Protein AF-A0A8D8F8S4-F1 (afdb_monomer)

Solvent-accessible surface area (backbone atoms only — not comparable to full-atom values): 9833 Å² total; per-residue (Å²): 134,88,76,85,80,52,79,25,35,71,54,27,46,64,52,60,65,88,78,53,67,61,76,70,55,37,39,37,77,40,80,44,77,44,38,37,40,37,8,18,83,87,61,45,71,36,77,48,45,91,72,57,67,50,58,52,29,25,37,73,93,40,75,92,52,71,48,79,52,48,72,45,74,71,48,47,18,38,32,44,39,34,39,62,43,86,56,58,47,50,32,39,36,38,47,28,42,73,90,34,68,25,66,74,53,65,43,77,42,57,32,33,70,61,45,75,69,87,45,53,82,37,72,32,32,30,73,77,50,77,62,39,54,76,36,64,36,50,47,62,29,58,43,82,90,81,35,53,17,24,47,82,96,32,61,50,42,85,87,50,49,22,26,31,60,52,32,45,62,55,89,94,50,60,49,112

Organism: Culex pipiens (NCBI:txid7175)

Secondary structure (DSSP, 8-state):
------B-TTT-EEETTTTTTTTT-EETTS-EEE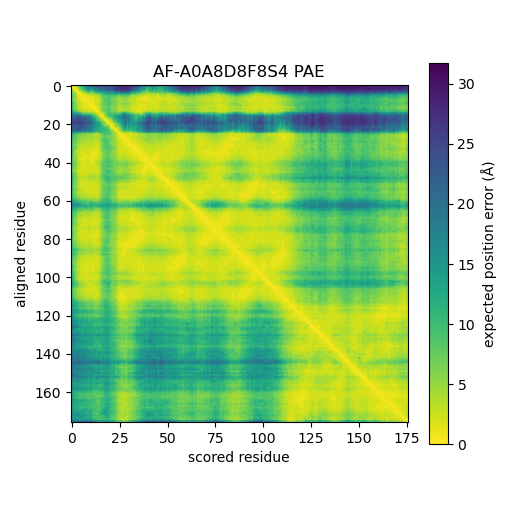EEEPBBTTSPBPS-----EEEEEEETTEEEEEEPPEEEE-SSSEEEEEE--SS-EEEEEEEEETTEE-TTPSEEEEEEPPPPP-S-EES-HHHHTTT-TT---TT----SSS--S--TTSTT--SS-EETTT--S-TTS---

Nearest PDB structures (foldseek):
  2ds4-assembly1_A  TM=8.872E-01  e=8.765E-10  Homo sapiens
  7o0b-assembly1_A  TM=8.947E-01  e=1.420E-08  Homo sapiens
  6fpt-assembly2_B  TM=8.5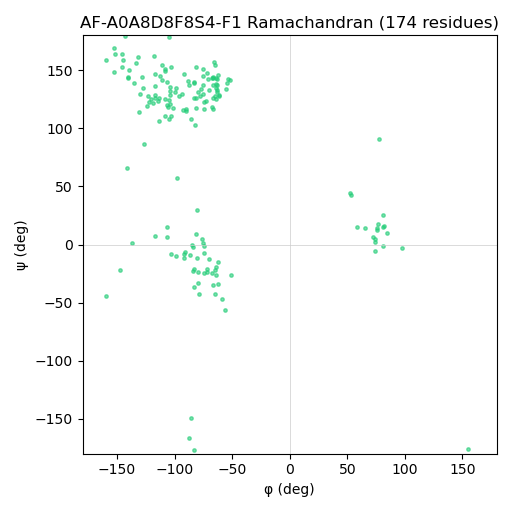17E-01  e=9.614E-09  Danio rerio
  1qfh-assembly1_B  TM=8.820E-01  e=1.318E-07  Dictyostelium discoideum
  4m9p-assembly1_A  TM=8.225E-01  e=1.910E-06  Homo sapiens

Foldseek 3Di:
DPDPFDWDLQLKDKPPPPDPQQVVAAEAQDKDKIKIFTAGPVSHTAQFDPWDKDKFKDFPVGNPDTFDWDWATPGGRMIMTIGGHNDFGKMWIWMDTNNHTYPPGGDIGGYDYFADAPFDFAQWQCVVVVRDQPRAAQLPFDDPDNRRIGDPPTPSRPNGTAGRRHRHRDPPHRRD

Structure (mmCIF, N/CA/C/O backbone):
data_AF-A0A8D8F8S4-F1
#
_entry.id   AF-A0A8D8F8S4-F1
#
loop_
_atom_site.group_PDB
_atom_site.id
_atom_site.type_symbol
_atom_site.label_atom_id
_atom_site.label_alt_id
_atom_site.label_comp_id
_atom_site.label_asym_id
_atom_site.label_entity_id
_atom_site.label_seq_id
_atom_site.pdbx_PDB_ins_code
_atom_site.Cartn_x
_atom_site.Cartn_y
_atom_site.Cartn_z
_atom_site.occupancy
_atom_site.B_iso_or_equiv
_atom_site.auth_seq_id
_atom_site.auth_comp_id
_atom_site.auth_asym_id
_atom_site.auth_atom_id
_atom_site.pdbx_PDB_model_num
ATOM 1 N N . VAL A 1 1 ? 0.582 10.388 37.585 1.00 47.72 1 VAL A N 1
ATOM 2 C CA . VAL A 1 1 ? -0.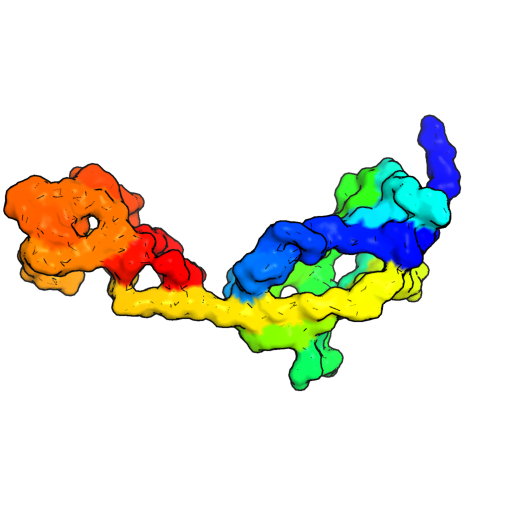884 10.543 37.449 1.00 47.72 1 VAL A CA 1
ATOM 3 C C . VAL A 1 1 ? -1.389 9.287 36.764 1.00 47.72 1 VAL A C 1
ATOM 5 O O . VAL A 1 1 ? -1.017 9.070 35.622 1.00 47.72 1 VAL A O 1
ATOM 8 N N . VAL A 1 2 ? -2.114 8.415 37.468 1.00 51.59 2 VAL A N 1
ATOM 9 C CA . VAL A 1 2 ? -2.809 7.290 36.825 1.00 51.59 2 VAL A CA 1
ATOM 10 C C . VAL A 1 2 ? -4.108 7.874 36.287 1.00 51.59 2 VAL A C 1
ATOM 12 O O . VAL A 1 2 ? -4.994 8.228 37.059 1.00 51.59 2 VAL A O 1
ATOM 15 N N . THR A 1 3 ? -4.166 8.115 34.983 1.00 58.25 3 THR A N 1
ATOM 16 C CA . THR A 1 3 ? -5.367 8.626 34.323 1.00 58.25 3 THR A CA 1
ATOM 17 C C . THR A 1 3 ? -6.398 7.503 34.265 1.00 58.25 3 THR A C 1
ATOM 19 O O . THR A 1 3 ? -6.114 6.441 33.724 1.00 58.25 3 THR A O 1
ATOM 22 N N . THR A 1 4 ? -7.598 7.715 34.801 1.00 75.25 4 THR A N 1
ATOM 23 C CA . THR A 1 4 ? -8.713 6.748 34.762 1.00 75.25 4 THR A CA 1
ATOM 24 C C . THR A 1 4 ? -9.459 6.781 33.425 1.00 75.25 4 THR A C 1
ATOM 26 O O . THR A 1 4 ? -10.673 6.579 33.389 1.00 75.25 4 THR A O 1
ATOM 29 N N . GLN A 1 5 ? -8.768 7.120 32.331 1.00 86.06 5 GLN A N 1
ATOM 30 C CA . GLN A 1 5 ? -9.403 7.218 31.024 1.00 86.06 5 GLN A CA 1
ATOM 31 C C . GLN A 1 5 ? -9.932 5.841 30.622 1.00 86.06 5 GLN A C 1
ATOM 33 O O . GLN A 1 5 ? -9.245 4.826 30.742 1.00 86.06 5 GLN A O 1
ATOM 38 N N . LYS A 1 6 ? -11.175 5.819 30.151 1.00 90.44 6 LYS A N 1
ATOM 39 C CA . LYS A 1 6 ? -11.814 4.633 29.596 1.00 90.44 6 LYS A CA 1
ATOM 40 C C . LYS A 1 6 ? -12.126 4.919 28.142 1.00 90.44 6 LYS A C 1
ATOM 42 O O . LYS A 1 6 ? -12.762 5.926 27.847 1.00 90.44 6 LYS A O 1
ATOM 47 N N . VAL A 1 7 ? -11.702 4.017 27.267 1.00 93.88 7 VAL A N 1
ATOM 48 C CA . VAL A 1 7 ? -11.966 4.132 25.836 1.00 93.88 7 VAL A CA 1
ATOM 49 C C . VAL A 1 7 ? -13.469 4.069 25.551 1.00 93.88 7 VAL A C 1
ATOM 51 O O . VAL A 1 7 ? -14.189 3.250 26.131 1.00 93.88 7 VAL A O 1
ATOM 54 N N . ASP A 1 8 ? -13.937 4.932 24.653 1.00 94.50 8 ASP A N 1
ATOM 55 C CA . ASP A 1 8 ? -15.255 4.841 24.035 1.00 94.50 8 ASP A CA 1
ATOM 56 C C . ASP A 1 8 ? -15.069 4.542 22.538 1.00 94.50 8 ASP A C 1
ATOM 58 O O . ASP A 1 8 ? -14.689 5.437 21.778 1.00 94.50 8 ASP A O 1
ATOM 62 N N . PRO A 1 9 ? -15.345 3.300 22.092 1.00 93.50 9 PRO A N 1
ATOM 63 C CA . PRO A 1 9 ? -15.239 2.897 20.689 1.00 93.50 9 PRO A CA 1
ATOM 64 C C . PRO A 1 9 ? -15.970 3.827 19.714 1.00 93.50 9 PRO A C 1
ATOM 66 O O . PRO A 1 9 ? -15.562 3.940 18.563 1.00 93.50 9 PRO A O 1
ATOM 69 N N . ARG A 1 10 ? -17.009 4.538 20.167 1.00 92.75 10 ARG A N 1
ATOM 70 C CA . ARG A 1 10 ? -17.794 5.450 19.323 1.00 92.75 10 ARG A CA 1
ATOM 71 C C . ARG A 1 10 ? -17.055 6.729 18.942 1.00 92.75 10 ARG A C 1
ATOM 73 O O . ARG A 1 10 ? -17.377 7.337 17.931 1.00 92.75 10 ARG A O 1
ATOM 80 N N . ASN A 1 11 ? -16.056 7.120 19.732 1.00 92.44 11 ASN A N 1
ATOM 81 C CA . ASN A 1 11 ? -15.231 8.302 19.476 1.00 92.44 11 ASN A CA 1
ATOM 82 C C . ASN A 1 11 ? -13.883 7.953 18.816 1.00 92.44 11 ASN A C 1
ATOM 84 O O . ASN A 1 11 ? -13.140 8.851 18.396 1.00 92.44 11 ASN A O 1
ATOM 88 N N . CYS A 1 12 ? -13.553 6.662 18.744 1.00 93.44 12 CYS A N 1
ATOM 89 C CA . CYS A 1 12 ? -12.362 6.154 18.076 1.00 93.44 12 CYS A CA 1
ATOM 90 C C . CYS A 1 12 ? -12.493 6.294 16.556 1.00 93.44 12 CYS A C 1
ATOM 92 O O . CYS A 1 12 ? -13.561 6.078 15.991 1.00 93.44 12 CYS A O 1
ATOM 94 N N . SER A 1 13 ? -11.391 6.623 15.888 1.00 91.19 13 SER A N 1
ATOM 95 C CA . SER A 1 13 ? -11.387 6.871 14.442 1.00 91.19 13 SER A CA 1
ATOM 96 C C . SER A 1 13 ? -10.020 6.565 13.840 1.00 91.19 13 SER A C 1
ATOM 98 O O . SER A 1 13 ? -8.995 6.784 14.494 1.00 91.19 13 SER A O 1
ATOM 100 N N . LEU A 1 14 ? -9.982 6.121 12.584 1.00 89.56 14 LEU A N 1
ATOM 101 C CA . LEU A 1 14 ? -8.736 6.047 11.821 1.00 89.56 14 LEU A CA 1
ATOM 102 C C . LEU A 1 14 ? -8.281 7.445 11.382 1.00 89.56 14 LEU A C 1
ATOM 104 O O . LEU A 1 14 ? -8.932 8.103 10.568 1.00 89.56 14 LEU A O 1
ATOM 108 N N . ASP A 1 15 ? -7.127 7.875 11.877 1.00 78.56 15 ASP A N 1
ATOM 109 C CA . ASP A 1 15 ? -6.429 9.051 11.374 1.00 78.56 15 ASP A CA 1
ATOM 110 C C . ASP A 1 15 ? -5.817 8.747 9.991 1.00 78.56 15 ASP A C 1
ATOM 112 O O . ASP A 1 15 ? -5.451 7.608 9.690 1.00 78.56 15 ASP A O 1
ATOM 116 N N . ASN A 1 16 ? -5.741 9.759 9.123 1.00 57.34 16 ASN A N 1
ATOM 117 C CA . ASN A 1 16 ? -5.377 9.674 7.692 1.00 57.34 16 ASN A CA 1
ATOM 118 C C . ASN A 1 16 ? -6.398 9.051 6.711 1.00 57.34 16 ASN A C 1
ATOM 120 O O . ASN A 1 16 ? -6.094 8.951 5.515 1.00 57.34 16 ASN A O 1
ATOM 124 N N . CYS A 1 17 ? -7.626 8.728 7.133 1.00 52.09 17 CYS A N 1
ATOM 125 C CA . CYS A 1 17 ? -8.692 8.350 6.186 1.00 52.09 17 CYS A CA 1
ATOM 126 C C . CYS A 1 17 ? -9.267 9.544 5.406 1.00 52.09 17 CYS A C 1
ATOM 128 O O . CYS A 1 17 ? -9.764 9.377 4.294 1.00 52.09 17 CYS A O 1
ATOM 130 N N . SER A 1 18 ? -9.164 10.753 5.959 1.00 44.44 18 SER A N 1
ATOM 131 C CA . SER A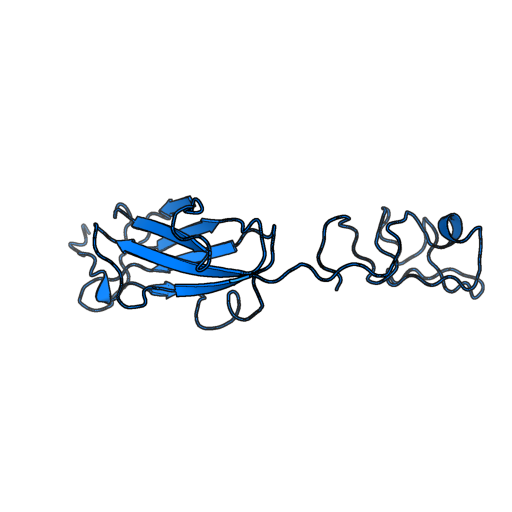 1 18 ? -9.904 11.923 5.472 1.00 44.44 18 SER A CA 1
ATOM 132 C C . SER A 1 18 ? -9.165 12.771 4.430 1.00 44.44 18 SER A C 1
ATOM 134 O O . SER A 1 18 ? -9.771 13.694 3.895 1.00 44.44 18 SER A O 1
ATOM 136 N N . GLY A 1 19 ? -7.876 12.520 4.140 1.00 40.66 19 GLY A N 1
ATOM 137 C CA . GLY A 1 19 ? -7.072 13.561 3.474 1.00 40.66 19 GLY A CA 1
ATOM 138 C C . GLY A 1 19 ? -5.956 13.192 2.497 1.00 40.66 19 GLY A C 1
ATOM 139 O O . GLY A 1 19 ? -5.621 14.054 1.692 1.00 40.66 19 GLY A O 1
ATOM 140 N N . SER A 1 20 ? -5.346 11.997 2.494 1.00 42.16 20 SER A N 1
ATOM 141 C CA . SER A 1 20 ? -4.214 11.790 1.559 1.00 42.16 20 SER A CA 1
ATOM 142 C C . SER A 1 20 ? -3.869 10.338 1.220 1.00 42.16 20 SER A C 1
ATOM 144 O O . SER A 1 20 ? -3.713 10.018 0.046 1.00 42.16 20 SER A O 1
ATOM 146 N N . ALA A 1 21 ? -3.812 9.420 2.190 1.00 43.34 21 ALA A N 1
ATOM 147 C CA . ALA A 1 21 ? -3.279 8.075 1.928 1.00 43.34 21 ALA A CA 1
ATOM 148 C C . ALA A 1 21 ? -4.303 7.094 1.316 1.00 43.34 21 ALA A C 1
ATOM 150 O O . ALA A 1 21 ? -3.956 6.318 0.429 1.00 43.34 21 ALA A O 1
ATOM 151 N N . LEU A 1 22 ? -5.578 7.153 1.723 1.00 52.34 22 LEU A N 1
ATOM 152 C CA . LEU A 1 22 ? -6.635 6.301 1.146 1.00 52.34 22 LEU A CA 1
ATOM 153 C C . LEU A 1 22 ? -7.246 6.873 -0.146 1.00 52.34 22 LEU A C 1
ATOM 155 O O . LEU A 1 22 ? -7.778 6.123 -0.963 1.00 52.34 22 LEU A O 1
ATOM 159 N N . ALA A 1 23 ? -7.140 8.189 -0.355 1.00 50.88 23 ALA A N 1
ATOM 160 C CA . ALA A 1 23 ? -7.659 8.876 -1.540 1.00 50.88 23 ALA A CA 1
ATOM 161 C C . ALA A 1 23 ? -6.741 8.743 -2.773 1.00 50.88 23 ALA A C 1
ATOM 163 O O . ALA A 1 23 ? -7.217 8.834 -3.902 1.00 50.88 23 ALA A O 1
ATOM 164 N N . GLN A 1 24 ? -5.440 8.484 -2.580 1.00 55.69 24 GLN A N 1
ATOM 165 C CA . GLN A 1 24 ? -4.445 8.382 -3.663 1.00 55.69 24 GLN A CA 1
ATOM 166 C C . GLN A 1 24 ? -4.420 7.021 -4.384 1.00 55.69 24 GLN A C 1
ATOM 168 O O . GLN A 1 24 ? -3.568 6.781 -5.238 1.00 55.69 24 GLN A O 1
ATOM 173 N N . GLY A 1 25 ? -5.395 6.152 -4.104 1.00 73.31 25 GLY A N 1
ATOM 174 C CA . GLY A 1 25 ? -5.562 4.873 -4.784 1.00 73.31 25 GLY A CA 1
ATOM 175 C C . GLY A 1 25 ? -4.567 3.834 -4.282 1.00 73.31 25 GLY A C 1
ATOM 176 O O . GLY A 1 25 ? -3.480 3.675 -4.838 1.00 73.31 25 GLY A O 1
ATOM 177 N N . LEU A 1 26 ? -4.974 3.086 -3.254 1.00 87.38 26 LEU A N 1
ATOM 178 C CA . LEU A 1 26 ? -4.216 1.951 -2.730 1.00 87.38 26 LEU A CA 1
ATOM 179 C C . LEU A 1 26 ? -3.860 0.984 -3.861 1.00 87.38 26 LEU A C 1
ATOM 181 O O . LEU A 1 26 ? -4.667 0.754 -4.762 1.00 87.38 26 LEU A O 1
ATOM 185 N N . LYS A 1 27 ? -2.659 0.409 -3.825 1.00 89.31 27 LYS A N 1
ATOM 186 C CA . LYS A 1 27 ? -2.157 -0.463 -4.888 1.00 89.31 27 LYS A CA 1
ATOM 187 C C . LYS A 1 27 ? -1.920 -1.876 -4.396 1.00 89.31 27 LYS A C 1
ATOM 189 O O . LYS A 1 27 ? -1.493 -2.079 -3.262 1.00 89.31 27 LYS A O 1
ATOM 194 N N . VAL A 1 28 ? -2.133 -2.838 -5.288 1.00 91.75 28 VAL A N 1
ATOM 195 C CA . VAL A 1 28 ? -1.706 -4.226 -5.073 1.00 91.75 28 VAL A CA 1
ATOM 196 C C . VAL A 1 28 ? -0.216 -4.288 -4.736 1.00 91.75 28 VAL A C 1
ATOM 198 O O . VAL A 1 28 ? 0.582 -3.516 -5.273 1.00 91.75 28 VAL A O 1
ATOM 201 N N . HIS A 1 29 ? 0.150 -5.191 -3.830 1.00 88.81 29 HIS A N 1
ATOM 202 C CA . HIS A 1 29 ? 1.522 -5.431 -3.365 1.00 88.81 29 HIS A CA 1
ATOM 203 C C . HIS A 1 29 ? 2.232 -4.213 -2.749 1.00 88.81 29 HIS A C 1
ATOM 205 O O . HIS A 1 29 ? 3.450 -4.224 -2.570 1.00 88.81 29 HIS A O 1
ATOM 211 N N . ARG A 1 30 ? 1.494 -3.154 -2.395 1.00 87.44 30 ARG A N 1
ATOM 212 C CA . ARG A 1 30 ? 2.013 -2.041 -1.595 1.00 87.44 30 ARG A CA 1
ATOM 213 C C . ARG A 1 30 ? 1.493 -2.166 -0.172 1.00 87.44 30 ARG A C 1
ATOM 215 O O . ARG A 1 30 ? 0.296 -2.326 0.043 1.00 87.44 30 ARG A O 1
ATOM 222 N N . ARG A 1 31 ? 2.404 -2.099 0.797 1.00 89.31 31 ARG A N 1
ATOM 223 C CA . ARG A 1 31 ? 2.054 -2.080 2.218 1.00 89.31 31 ARG A CA 1
ATOM 224 C C . ARG A 1 31 ? 1.206 -0.840 2.506 1.00 89.31 31 ARG A C 1
ATOM 226 O O . ARG A 1 31 ? 1.588 0.267 2.133 1.00 89.31 31 ARG A O 1
ATOM 233 N N . VAL A 1 32 ? 0.062 -1.057 3.139 1.00 89.75 32 VAL A N 1
ATOM 234 C CA . VAL A 1 32 ? -0.858 -0.018 3.600 1.00 89.75 32 VAL A CA 1
ATOM 235 C C . VAL A 1 32 ? -0.684 0.108 5.104 1.00 89.75 32 VAL A C 1
ATOM 237 O O . VAL A 1 32 ? -0.672 -0.909 5.796 1.00 89.75 32 VAL A O 1
ATOM 240 N N . GLU A 1 33 ? -0.543 1.336 5.592 1.00 91.00 33 GLU A N 1
ATOM 241 C CA . GLU A 1 33 ? -0.409 1.659 7.014 1.00 91.00 33 GLU A CA 1
ATOM 242 C C . GLU A 1 33 ? -1.446 2.719 7.389 1.00 91.00 33 GLU A C 1
ATOM 244 O O . GLU A 1 33 ? -1.674 3.672 6.640 1.00 91.00 33 GLU A O 1
ATOM 249 N N . MET A 1 34 ? -2.118 2.515 8.519 1.00 90.00 34 MET A N 1
ATOM 250 C CA . MET A 1 34 ? -3.189 3.372 9.022 1.00 90.00 34 MET A CA 1
ATOM 251 C C . MET A 1 34 ? -3.056 3.495 10.537 1.00 90.00 34 MET A C 1
ATOM 253 O O . MET A 1 34 ? -2.741 2.515 11.211 1.00 90.00 34 MET A O 1
ATOM 257 N N . THR A 1 35 ? -3.365 4.668 11.080 1.00 92.88 35 THR A N 1
ATOM 258 C CA . THR A 1 35 ? -3.298 4.907 12.524 1.00 92.88 35 THR A CA 1
ATOM 259 C C . THR A 1 35 ? -4.708 4.954 13.092 1.00 92.88 35 THR A C 1
ATOM 261 O O . THR A 1 35 ? -5.482 5.836 12.740 1.00 92.88 35 THR A O 1
ATOM 264 N N . LEU A 1 36 ? -5.056 4.052 14.002 1.00 94.44 36 LEU A N 1
ATOM 265 C CA . LEU A 1 36 ? -6.249 4.188 14.832 1.00 94.44 36 LEU A CA 1
ATOM 266 C C . LEU A 1 36 ? -5.928 5.076 16.030 1.00 94.44 36 LEU A C 1
ATOM 268 O O . LEU A 1 36 ? -5.007 4.787 16.794 1.00 94.44 36 LEU A O 1
ATOM 272 N N . VAL A 1 37 ? -6.726 6.122 16.221 1.00 94.38 37 VAL A N 1
ATOM 273 C CA . VAL A 1 37 ? -6.683 6.964 17.417 1.00 94.38 37 VAL A CA 1
ATOM 274 C C . VAL A 1 37 ? -7.832 6.554 18.322 1.00 94.38 37 VAL A C 1
ATOM 276 O O . VAL A 1 37 ? -9.003 6.677 17.949 1.00 94.38 37 VAL A O 1
ATOM 279 N N . THR A 1 38 ? -7.497 6.071 19.518 1.00 94.88 38 THR A N 1
ATOM 280 C CA . THR A 1 38 ? -8.505 5.747 20.531 1.00 94.88 38 THR A CA 1
ATOM 281 C C . THR A 1 38 ? -8.812 6.961 21.397 1.00 94.88 38 THR A C 1
ATOM 283 O O . THR A 1 38 ? -7.917 7.743 21.732 1.00 94.88 38 THR A O 1
ATOM 286 N N . LYS A 1 39 ? -10.089 7.150 21.736 1.00 94.19 39 LYS A N 1
ATOM 287 C CA . LYS A 1 39 ? -10.568 8.302 22.512 1.00 94.19 39 LYS A CA 1
ATOM 288 C C . LYS A 1 39 ? -11.507 7.850 23.624 1.00 94.19 39 LYS A C 1
ATOM 290 O O . LYS A 1 39 ? -12.099 6.777 23.536 1.00 94.19 39 LYS A O 1
ATOM 295 N N . ASP A 1 40 ? -11.629 8.656 24.669 1.00 93.81 40 ASP A N 1
ATOM 296 C CA . ASP A 1 40 ? -12.601 8.450 25.743 1.00 93.81 40 ASP A CA 1
ATOM 297 C C . ASP A 1 40 ? -13.995 8.998 25.378 1.00 93.81 40 ASP A C 1
ATOM 299 O O . ASP A 1 40 ? -14.229 9.472 24.264 1.00 93.81 40 ASP A O 1
ATOM 303 N N . TYR A 1 41 ? -14.945 8.917 26.314 1.00 92.62 41 TYR A N 1
ATOM 304 C CA . TYR A 1 41 ? -16.325 9.381 26.122 1.00 92.62 41 TYR A CA 1
ATOM 305 C C . TYR A 1 41 ? -16.438 10.902 25.914 1.00 92.62 41 TYR A C 1
ATOM 307 O O . TYR A 1 41 ? -17.420 11.359 25.332 1.00 92.62 41 TYR A O 1
ATOM 315 N N . GLU A 1 42 ? -15.441 11.682 26.349 1.00 92.25 42 GLU A N 1
ATOM 316 C CA . GLU A 1 42 ? -15.368 13.136 26.129 1.00 92.25 42 GLU A CA 1
ATOM 317 C C . GLU A 1 42 ? -14.761 13.471 24.759 1.00 92.25 42 GLU A C 1
ATOM 319 O O . GLU A 1 42 ? -14.653 14.639 24.387 1.00 92.25 42 GLU A O 1
ATOM 324 N N . GLY A 1 43 ? -14.357 12.449 23.996 1.00 90.44 43 GLY A N 1
ATOM 325 C CA . GLY A 1 43 ? -13.685 12.606 22.713 1.00 90.44 43 GLY A CA 1
ATOM 326 C C . GLY A 1 43 ? -12.219 13.012 22.854 1.00 90.44 43 GLY A C 1
ATOM 327 O O . GLY A 1 43 ? -11.604 13.419 21.866 1.00 90.44 43 GLY A O 1
ATOM 328 N N . LYS A 1 44 ? -11.632 12.902 24.051 1.00 92.25 44 LYS A N 1
ATOM 329 C CA . LYS A 1 44 ?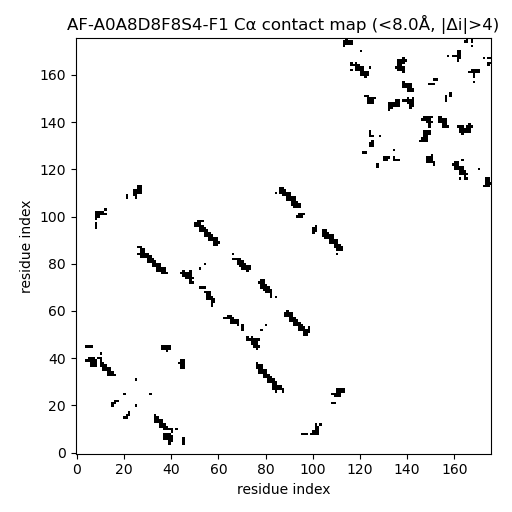 -10.214 13.186 24.266 1.00 92.25 44 LYS A CA 1
ATOM 330 C C . LYS A 1 44 ? -9.379 11.951 23.904 1.00 92.25 44 LYS A C 1
ATOM 332 O O . LYS A 1 44 ? -9.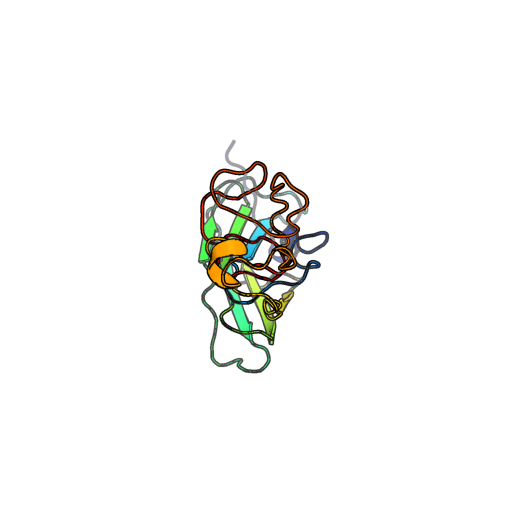771 10.837 24.251 1.00 92.25 44 LYS A O 1
ATOM 337 N N . PRO A 1 45 ? -8.221 12.113 23.235 1.00 92.62 45 PRO A N 1
ATOM 338 C CA . PRO A 1 45 ? -7.313 11.001 22.984 1.00 92.62 45 PRO A CA 1
ATOM 339 C C . PRO A 1 45 ? -6.926 10.280 24.277 1.00 92.62 45 PRO A C 1
ATOM 341 O O . PRO A 1 45 ? -6.660 10.913 25.307 1.00 92.62 45 PRO A O 1
ATOM 344 N N . MET A 1 46 ? -6.886 8.952 24.203 1.00 94.00 46 MET A N 1
ATOM 345 C CA . MET A 1 46 ? 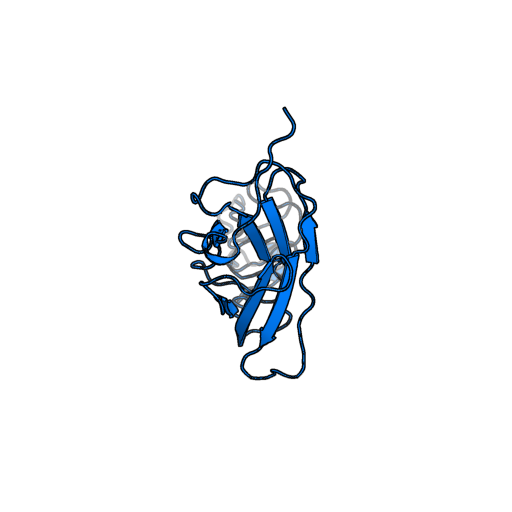-6.279 8.129 25.244 1.00 94.00 46 MET A CA 1
ATOM 346 C C . MET A 1 46 ? -4.788 8.472 25.338 1.00 94.00 46 MET A C 1
ATOM 348 O O . MET A 1 46 ? -4.170 8.777 24.323 1.00 94.00 46 MET A O 1
ATOM 352 N N . THR A 1 47 ? -4.203 8.425 26.536 1.00 92.00 47 THR A N 1
ATOM 353 C CA . THR A 1 47 ? -2.760 8.692 26.738 1.00 92.00 47 THR A CA 1
ATOM 354 C C . THR A 1 47 ? -1.942 7.437 27.037 1.00 92.00 47 THR A C 1
ATOM 356 O O . THR A 1 47 ? -0.779 7.526 27.426 1.00 92.00 47 THR A O 1
ATOM 359 N N . HIS A 1 48 ? -2.562 6.265 26.945 1.00 90.06 48 HIS A N 1
ATOM 360 C CA . HIS A 1 48 ? -1.927 4.976 27.169 1.00 90.06 48 HIS A CA 1
ATOM 361 C C . HIS A 1 48 ? -2.535 3.926 26.238 1.00 90.06 48 HIS A C 1
ATOM 363 O O . HIS A 1 48 ? -3.695 4.027 25.838 1.00 90.06 48 HIS A O 1
ATOM 369 N N . GLY A 1 49 ? -1.740 2.911 25.911 1.00 91.25 49 GLY A N 1
ATOM 370 C CA . GLY A 1 49 ? -2.201 1.739 25.169 1.00 91.25 49 GLY A CA 1
ATOM 371 C C . GLY A 1 49 ? -2.812 0.660 26.062 1.00 91.25 49 GLY A C 1
ATOM 372 O O . GLY A 1 49 ? -3.362 0.943 27.133 1.00 91.25 49 GLY A O 1
ATOM 373 N N . GLY A 1 50 ? -2.667 -0.588 25.621 1.00 91.62 50 GLY A N 1
ATOM 374 C CA . GLY A 1 50 ? -3.131 -1.791 26.314 1.00 91.62 50 GLY A CA 1
ATOM 375 C C . GLY A 1 50 ? -4.595 -2.149 26.059 1.00 91.62 50 GLY A C 1
ATOM 376 O O . GLY A 1 50 ? -5.127 -3.025 26.736 1.00 91.62 50 GLY A O 1
ATOM 377 N N . ILE A 1 51 ? -5.250 -1.482 25.108 1.00 93.38 51 ILE A N 1
ATOM 378 C CA . ILE A 1 51 ? -6.621 -1.791 24.700 1.00 93.38 51 ILE A CA 1
ATOM 379 C C . ILE A 1 51 ? -6.562 -2.861 23.612 1.00 93.38 51 ILE A C 1
ATOM 381 O O . ILE A 1 51 ? -5.733 -2.797 22.704 1.00 93.38 51 ILE A O 1
ATOM 385 N N . LEU A 1 52 ? -7.455 -3.846 23.694 1.00 94.94 52 LEU A N 1
ATOM 386 C CA . LEU A 1 52 ? -7.606 -4.838 22.638 1.00 94.94 52 LEU A CA 1
ATOM 387 C C . LEU A 1 52 ? -8.176 -4.166 21.383 1.00 94.94 52 LEU A C 1
ATOM 389 O O . LEU A 1 52 ? -9.290 -3.642 21.411 1.00 94.94 52 LEU A O 1
ATOM 393 N N . VAL A 1 53 ? -7.410 -4.197 20.296 1.00 96.81 53 VAL A N 1
ATOM 394 C CA . VAL A 1 53 ? -7.810 -3.691 18.982 1.00 96.81 53 VAL A CA 1
ATOM 395 C C . VAL A 1 53 ? -7.678 -4.817 17.972 1.00 96.81 53 VAL A C 1
ATOM 397 O O . VAL A 1 53 ? -6.608 -5.416 17.851 1.00 96.81 53 VAL A O 1
ATOM 400 N N . GLU A 1 54 ? -8.746 -5.076 17.224 1.00 96.31 54 GLU A N 1
ATOM 401 C CA . GLU A 1 54 ? -8.762 -6.095 16.176 1.00 96.31 54 GLU A CA 1
ATOM 402 C C . GLU A 1 54 ? -9.272 -5.491 14.864 1.00 96.31 54 GLU A C 1
ATOM 404 O O . GLU A 1 54 ? -10.142 -4.617 14.846 1.00 96.31 54 GLU A O 1
ATOM 409 N N . GLY A 1 55 ? -8.698 -5.948 13.752 1.00 95.38 55 GLY A N 1
ATOM 410 C CA . GLY A 1 55 ? -9.108 -5.566 12.406 1.00 95.38 55 GLY A CA 1
ATOM 411 C C . GLY A 1 55 ? -9.580 -6.788 11.630 1.00 95.38 55 GLY A C 1
ATOM 412 O O . GLY A 1 55 ? -8.811 -7.730 11.443 1.00 95.38 55 GLY A O 1
ATOM 413 N N . ASP A 1 56 ? -10.819 -6.753 11.150 1.00 95.31 56 ASP A N 1
ATOM 414 C CA . ASP A 1 56 ? -11.369 -7.736 10.219 1.00 95.31 56 ASP A CA 1
ATOM 415 C C . ASP A 1 56 ? -11.443 -7.110 8.826 1.00 95.31 56 ASP A C 1
ATOM 417 O O . ASP A 1 56 ? -12.229 -6.196 8.568 1.00 95.31 56 ASP A O 1
ATOM 421 N N . LEU A 1 57 ? -10.566 -7.567 7.937 1.00 95.38 57 LEU A N 1
ATOM 422 C CA . LEU A 1 57 ? -10.403 -7.030 6.596 1.00 95.38 57 LEU A CA 1
ATOM 423 C C . LEU A 1 57 ? -10.753 -8.094 5.566 1.00 95.38 57 LEU A C 1
ATOM 425 O O . LEU A 1 57 ? -10.167 -9.174 5.559 1.00 95.38 57 LEU A O 1
ATOM 429 N N . ARG A 1 58 ? -11.668 -7.781 4.648 1.00 95.06 58 ARG A N 1
ATOM 430 C CA . ARG A 1 58 ? -12.156 -8.742 3.646 1.00 95.06 58 ARG A CA 1
ATOM 431 C C . ARG A 1 58 ? -12.329 -8.086 2.293 1.00 95.06 58 ARG A C 1
ATOM 433 O O . ARG A 1 58 ? -12.649 -6.902 2.212 1.00 95.06 58 ARG A O 1
ATOM 440 N N . TYR A 1 59 ? -12.165 -8.856 1.225 1.00 93.62 59 TYR A N 1
ATOM 441 C CA . TYR A 1 59 ? -12.627 -8.432 -0.093 1.00 93.62 59 TYR A CA 1
ATOM 442 C C . TYR A 1 59 ? -14.151 -8.566 -0.163 1.00 93.62 59 TYR A C 1
ATOM 444 O O . TYR A 1 59 ? -14.706 -9.561 0.297 1.00 93.62 59 TYR A O 1
ATOM 452 N N . ARG A 1 60 ? -14.838 -7.574 -0.739 1.00 90.88 60 ARG A N 1
ATOM 453 C CA . ARG A 1 60 ? -16.310 -7.585 -0.844 1.00 90.88 60 ARG A CA 1
ATOM 454 C C . ARG A 1 60 ? -16.845 -8.715 -1.723 1.00 90.88 60 ARG A C 1
ATOM 456 O O . ARG A 1 60 ? -17.987 -9.116 -1.560 1.00 90.88 60 ARG A O 1
ATOM 463 N N . ASP A 1 61 ? -16.044 -9.192 -2.667 1.00 90.00 61 ASP A N 1
ATOM 464 C CA . ASP A 1 61 ? -16.348 -10.339 -3.524 1.00 90.00 61 ASP A CA 1
ATOM 465 C C . ASP A 1 61 ? -15.940 -11.688 -2.899 1.00 90.00 61 ASP A C 1
ATOM 467 O O . ASP A 1 61 ? -16.321 -12.730 -3.424 1.00 90.00 61 ASP A O 1
ATOM 471 N N . GLU A 1 62 ? -15.214 -11.695 -1.773 1.00 87.12 62 GLU A N 1
ATOM 472 C CA . GLU A 1 62 ? -14.725 -12.908 -1.095 1.00 87.12 62 GLU A CA 1
ATOM 473 C C . GLU A 1 62 ? -14.805 -12.780 0.440 1.00 87.12 62 GLU A C 1
ATOM 475 O O . GLU A 1 62 ? -13.798 -12.793 1.151 1.00 87.12 62 GLU A O 1
ATOM 480 N N . GLU A 1 63 ? -16.021 -12.698 0.986 1.00 78.00 63 GLU A N 1
ATOM 481 C CA . GLU A 1 63 ? -16.239 -12.505 2.432 1.00 78.00 63 GLU A CA 1
ATOM 482 C C . GLU A 1 63 ? -15.743 -13.665 3.317 1.00 78.00 63 GLU A C 1
ATOM 484 O O . GLU A 1 63 ? -15.519 -13.479 4.513 1.00 78.00 63 GLU A O 1
ATOM 489 N N . ASN A 1 64 ? -15.540 -14.856 2.747 1.00 84.19 64 ASN A N 1
ATOM 490 C CA . ASN A 1 64 ? -15.079 -16.043 3.478 1.00 84.19 64 ASN A CA 1
ATOM 491 C C . ASN A 1 64 ? -13.552 -16.122 3.629 1.00 84.19 64 ASN A C 1
ATOM 493 O O . ASN A 1 64 ? -13.046 -17.083 4.209 1.00 84.19 64 ASN A O 1
ATOM 497 N N . ARG A 1 65 ? -12.807 -15.141 3.102 1.00 88.75 65 ARG A N 1
ATOM 498 C CA . ARG A 1 65 ? -11.342 -15.129 3.143 1.00 88.75 65 ARG A CA 1
ATOM 499 C C . ARG A 1 65 ? -10.825 -13.814 3.740 1.00 88.75 65 ARG A C 1
ATOM 501 O O . ARG A 1 65 ? -10.535 -12.878 2.993 1.00 88.75 65 ARG A O 1
ATOM 508 N N . PRO A 1 66 ? -10.702 -13.727 5.077 1.00 90.31 66 PRO A N 1
ATOM 509 C CA . PRO A 1 66 ? -10.144 -12.545 5.713 1.00 90.31 66 PRO A CA 1
ATOM 510 C C . PRO A 1 66 ? -8.659 -12.384 5.373 1.00 90.31 66 PRO A C 1
ATOM 512 O O . PRO A 1 66 ? -7.904 -13.354 5.276 1.00 90.31 66 PRO A O 1
ATOM 515 N N . VAL A 1 67 ? -8.247 -11.133 5.197 1.00 93.38 67 VAL A N 1
ATOM 516 C CA . VAL A 1 67 ? -6.859 -10.709 5.033 1.00 93.38 67 VAL A CA 1
ATOM 517 C C . VAL A 1 67 ? -6.324 -10.319 6.402 1.00 93.38 67 VAL A C 1
ATOM 519 O O . VAL A 1 67 ? -6.936 -9.531 7.119 1.00 93.38 67 VAL A O 1
ATOM 522 N N . THR A 1 68 ? -5.164 -10.857 6.769 1.00 94.38 68 THR A N 1
ATOM 523 C CA . THR A 1 68 ? -4.532 -10.551 8.053 1.00 94.38 68 THR A CA 1
ATOM 524 C C . THR A 1 68 ? -4.150 -9.072 8.136 1.00 94.38 68 THR A C 1
ATOM 526 O O . THR A 1 68 ? -3.398 -8.568 7.300 1.00 94.38 68 THR A O 1
ATOM 529 N N . VAL A 1 69 ? -4.630 -8.399 9.183 1.00 95.81 69 VAL A N 1
ATOM 530 C CA . VAL A 1 69 ? -4.220 -7.042 9.557 1.00 95.81 69 VAL A CA 1
ATOM 531 C C . VAL A 1 69 ? -3.286 -7.138 10.755 1.00 95.81 69 VAL A C 1
ATOM 533 O O . VAL A 1 69 ? -3.655 -7.667 11.800 1.00 95.81 69 VAL A O 1
ATOM 536 N N . ALA A 1 70 ? -2.066 -6.632 10.614 1.00 96.31 70 ALA A N 1
ATOM 537 C CA . ALA A 1 70 ? -1.144 -6.507 11.731 1.00 96.31 70 ALA A CA 1
ATOM 538 C C . ALA A 1 70 ? -1.482 -5.243 12.527 1.00 96.31 70 ALA A C 1
ATOM 540 O O . ALA A 1 70 ? -1.523 -4.156 11.953 1.00 96.31 70 ALA A O 1
ATOM 541 N N . VAL A 1 71 ? -1.692 -5.391 13.835 1.00 96.81 71 VAL A N 1
ATOM 542 C CA . VAL A 1 71 ? -1.989 -4.293 14.763 1.00 96.81 71 VAL A CA 1
ATOM 543 C C . VAL A 1 71 ? -0.828 -4.146 15.741 1.00 96.81 71 VAL A C 1
ATOM 545 O O . VAL A 1 71 ? -0.419 -5.118 16.371 1.00 96.81 71 VAL A O 1
ATOM 548 N N . THR A 1 72 ? -0.276 -2.941 15.855 1.00 96.69 72 THR A N 1
ATOM 549 C CA . THR A 1 72 ? 0.816 -2.614 16.783 1.00 96.69 72 THR A CA 1
ATOM 550 C C . THR A 1 72 ? 0.385 -1.479 17.702 1.00 96.69 72 THR A C 1
ATOM 552 O O . THR A 1 72 ? 0.025 -0.409 17.227 1.00 96.69 72 THR A O 1
ATOM 555 N N . ASP A 1 73 ? 0.427 -1.710 19.013 1.00 96.50 73 ASP A N 1
ATOM 556 C CA . ASP A 1 73 ? 0.128 -0.700 20.032 1.00 96.50 73 ASP A CA 1
ATOM 557 C C . ASP A 1 73 ? 1.351 0.198 20.278 1.00 96.50 73 ASP A C 1
ATOM 559 O O . ASP A 1 73 ? 2.396 -0.275 20.741 1.00 96.50 73 ASP A O 1
ATOM 563 N N . SER A 1 74 ? 1.212 1.495 19.994 1.00 95.31 74 SER A N 1
ATOM 564 C CA . SER A 1 74 ? 2.246 2.512 20.245 1.00 95.31 74 SER A CA 1
ATOM 565 C C . SER A 1 74 ? 2.378 2.875 21.731 1.00 95.31 74 SER A C 1
ATOM 567 O O . SER A 1 74 ? 3.305 3.583 22.122 1.00 95.31 74 SER A O 1
ATOM 569 N N . ARG A 1 75 ? 1.470 2.369 22.576 1.00 93.62 75 ARG A N 1
ATOM 570 C CA . ARG A 1 75 ? 1.368 2.591 24.027 1.00 93.62 75 ARG A CA 1
ATOM 571 C C . ARG A 1 75 ? 1.051 4.020 24.450 1.00 93.62 75 ARG A C 1
ATOM 573 O O . ARG A 1 75 ? 1.135 4.329 25.636 1.00 93.62 75 ARG A O 1
ATOM 580 N N . ASP A 1 76 ? 0.622 4.854 23.517 1.00 92.75 76 ASP A N 1
ATOM 581 C CA . ASP A 1 76 ? 0.285 6.264 23.722 1.00 92.75 76 ASP A CA 1
ATOM 582 C C . ASP A 1 76 ? -1.195 6.576 23.441 1.00 92.75 76 ASP A C 1
ATOM 584 O O . ASP A 1 76 ? -1.578 7.739 23.452 1.00 92.75 76 ASP A O 1
ATOM 588 N N . GLY A 1 77 ? -2.022 5.547 23.207 1.00 92.75 77 GLY A N 1
ATOM 589 C CA . GLY A 1 77 ? -3.420 5.685 22.783 1.00 92.75 77 GLY A CA 1
ATOM 590 C C . GLY A 1 77 ? -3.637 5.539 21.273 1.00 92.75 77 GLY A C 1
ATOM 591 O O . GLY A 1 77 ? -4.789 5.540 20.818 1.00 92.75 77 GLY A O 1
ATOM 592 N N . THR A 1 78 ? -2.562 5.370 20.497 1.00 95.31 78 THR A N 1
ATOM 593 C CA . THR A 1 78 ? -2.616 5.089 19.058 1.00 95.31 78 THR A CA 1
ATOM 594 C C . THR A 1 78 ? -2.211 3.654 18.725 1.00 95.31 78 THR A C 1
ATOM 596 O O . THR A 1 78 ? -1.387 3.037 19.403 1.00 95.31 78 THR A O 1
ATOM 599 N N . TYR A 1 79 ? -2.791 3.123 17.648 1.00 96.00 79 TYR A N 1
ATOM 600 C CA . TYR A 1 79 ? -2.522 1.774 17.153 1.00 96.00 79 TYR A CA 1
ATOM 601 C C . TYR A 1 79 ? -2.215 1.834 15.660 1.00 96.00 79 TYR A C 1
ATOM 603 O O . TYR A 1 79 ? -2.972 2.421 14.889 1.00 96.00 79 TYR A O 1
ATOM 611 N N . GLN A 1 80 ? -1.115 1.215 15.245 1.00 95.00 80 GLN A N 1
ATOM 612 C CA . GLN A 1 80 ? -0.735 1.091 13.842 1.00 95.00 80 GLN A CA 1
ATOM 613 C C . GLN A 1 80 ? -1.332 -0.182 13.250 1.00 95.00 80 GLN A C 1
ATOM 615 O O . GLN A 1 80 ? -0.994 -1.288 13.675 1.00 95.00 80 GLN A O 1
ATOM 620 N N . LEU A 1 81 ? -2.205 -0.025 12.260 1.00 94.81 81 LEU A N 1
ATOM 621 C CA . LEU A 1 81 ? -2.780 -1.105 11.470 1.00 94.81 81 LEU A CA 1
ATOM 622 C C . LEU A 1 81 ? -2.027 -1.192 10.145 1.00 94.81 81 LEU A C 1
ATOM 624 O O . LEU A 1 81 ? -1.867 -0.188 9.452 1.00 94.81 81 LEU A O 1
ATOM 628 N N . SER A 1 82 ? -1.596 -2.391 9.759 1.00 93.56 82 SER A N 1
ATOM 629 C CA . SER A 1 82 ? -0.914 -2.599 8.482 1.00 93.56 82 SER A CA 1
ATOM 630 C C . SER A 1 82 ? -1.312 -3.894 7.789 1.00 93.56 82 SER A C 1
ATOM 632 O O . SER A 1 82 ? -1.525 -4.923 8.428 1.00 93.56 82 SER A O 1
ATOM 634 N N . PHE A 1 83 ? -1.403 -3.846 6.463 1.00 94.06 83 PHE A N 1
ATOM 635 C CA . PHE A 1 83 ? -1.670 -5.009 5.616 1.00 94.06 83 PHE A CA 1
ATOM 636 C C . PHE A 1 83 ? -1.068 -4.799 4.220 1.00 94.06 83 PHE A C 1
ATOM 638 O O . PHE A 1 83 ? -0.627 -3.703 3.873 1.00 94.06 83 PHE A O 1
ATOM 645 N N . MET A 1 84 ? -1.038 -5.849 3.401 1.00 92.69 84 MET A N 1
ATOM 646 C CA . MET A 1 84 ? -0.609 -5.765 2.003 1.00 92.69 84 MET A CA 1
ATOM 647 C C . MET A 1 84 ? -1.644 -6.468 1.116 1.00 92.69 84 MET A C 1
ATOM 649 O O . MET A 1 84 ? -1.802 -7.682 1.230 1.00 92.69 84 MET A O 1
ATOM 653 N N . PRO A 1 85 ? -2.368 -5.747 0.242 1.00 92.19 85 PRO A N 1
ATOM 654 C CA . PRO A 1 85 ? -3.375 -6.356 -0.610 1.00 92.19 85 PRO A CA 1
ATOM 655 C C . PRO A 1 85 ? -2.716 -7.136 -1.754 1.00 92.19 85 PRO A C 1
ATOM 657 O O . PRO A 1 85 ? -1.865 -6.616 -2.474 1.00 92.19 85 PRO A O 1
ATOM 660 N N . GLU A 1 86 ? -3.130 -8.385 -1.944 1.00 90.25 86 GLU A N 1
ATOM 661 C CA . GLU A 1 86 ? -2.593 -9.266 -2.992 1.00 90.25 86 GLU A CA 1
ATOM 662 C C . GLU A 1 86 ? -3.236 -9.049 -4.369 1.00 90.25 86 GLU A C 1
ATOM 664 O O . GLU A 1 86 ? -2.648 -9.413 -5.383 1.00 90.25 86 GLU A O 1
ATOM 669 N N . ARG A 1 87 ? -4.437 -8.461 -4.423 1.00 91.38 87 ARG A N 1
ATOM 670 C CA . ARG A 1 87 ? -5.204 -8.265 -5.661 1.00 91.38 87 ARG A CA 1
ATOM 671 C C . ARG A 1 87 ? -5.979 -6.957 -5.644 1.00 91.38 87 ARG A C 1
ATOM 673 O O . ARG A 1 87 ? -6.234 -6.373 -4.594 1.00 91.38 87 ARG A O 1
ATOM 680 N N . ALA A 1 88 ? -6.337 -6.480 -6.830 1.00 92.06 88 ALA A N 1
ATOM 681 C CA . ALA A 1 88 ? -7.174 -5.300 -6.963 1.00 92.06 88 ALA A CA 1
ATOM 682 C C . ALA A 1 88 ? -8.627 -5.657 -6.635 1.00 92.06 88 ALA A C 1
ATOM 684 O O . ALA A 1 88 ? -9.058 -6.793 -6.839 1.00 92.06 88 ALA A O 1
ATOM 685 N N . GLY A 1 89 ? -9.381 -4.686 -6.130 1.00 91.81 89 GLY A N 1
ATOM 686 C CA . GLY A 1 89 ? -10.750 -4.908 -5.686 1.00 91.81 89 GLY A CA 1
ATOM 687 C C . GLY A 1 89 ? -11.193 -3.904 -4.632 1.00 91.81 89 GLY A C 1
ATOM 688 O O . GLY A 1 89 ? -10.473 -2.965 -4.289 1.00 91.81 89 GLY A O 1
ATOM 689 N N . VAL A 1 90 ? -12.405 -4.101 -4.121 1.00 92.00 90 VAL A N 1
ATOM 690 C CA . VAL A 1 90 ? -12.938 -3.310 -3.009 1.00 92.00 90 VAL A CA 1
ATOM 691 C C . VAL A 1 90 ? -12.887 -4.161 -1.754 1.00 92.00 90 VAL A C 1
ATOM 693 O O . VAL A 1 90 ? -13.448 -5.254 -1.729 1.00 92.00 90 VAL A O 1
ATOM 696 N N . MET A 1 91 ? -12.237 -3.649 -0.717 1.00 92.81 91 MET A N 1
ATOM 697 C CA . MET A 1 91 ? -12.163 -4.289 0.588 1.00 92.81 91 MET A CA 1
ATOM 698 C C . MET A 1 91 ? -13.021 -3.533 1.605 1.00 92.81 91 MET A C 1
ATOM 700 O O . MET A 1 91 ? -13.226 -2.322 1.487 1.00 92.81 91 MET A O 1
ATOM 704 N N . ALA A 1 92 ? -13.533 -4.258 2.592 1.00 92.81 92 ALA A N 1
ATOM 705 C CA . ALA A 1 92 ? -14.216 -3.721 3.757 1.00 92.81 92 ALA A CA 1
ATOM 706 C C . ALA A 1 92 ? -13.373 -4.029 4.998 1.00 92.81 92 ALA 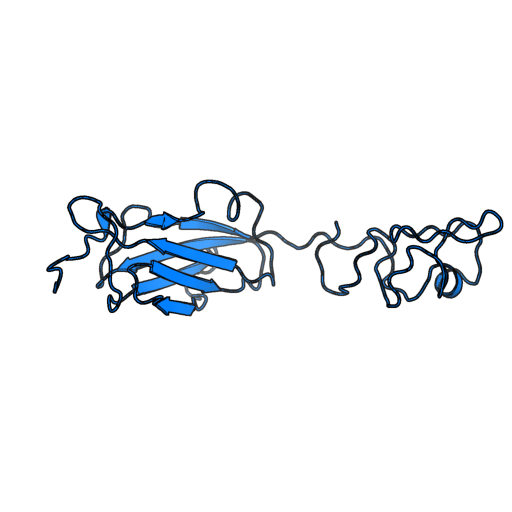A C 1
ATOM 708 O O . ALA A 1 92 ? -13.046 -5.190 5.246 1.00 92.81 92 ALA A O 1
ATOM 709 N N . LEU A 1 93 ? -13.009 -2.984 5.738 1.00 93.69 93 LEU A N 1
ATOM 710 C CA . LEU A 1 93 ? -12.296 -3.073 7.006 1.00 93.69 93 LEU A CA 1
ATOM 711 C C . LEU A 1 93 ? -13.256 -2.741 8.148 1.00 93.69 93 LEU A C 1
ATOM 713 O O . LEU A 1 93 ? -13.793 -1.634 8.213 1.00 93.69 93 LEU A O 1
ATOM 717 N N . MET A 1 94 ? -13.441 -3.690 9.055 1.00 94.50 94 MET A N 1
ATOM 718 C CA . MET A 1 94 ? -14.120 -3.496 10.330 1.00 94.50 94 MET A CA 1
ATOM 719 C C . MET A 1 94 ? -13.073 -3.443 11.438 1.00 94.50 94 MET A C 1
ATOM 721 O O . MET A 1 94 ? -12.148 -4.252 11.456 1.00 94.50 94 MET A O 1
ATOM 725 N N . ILE A 1 95 ? -13.213 -2.492 12.354 1.00 95.81 95 ILE A N 1
ATOM 726 C CA . ILE A 1 95 ? -12.305 -2.314 13.486 1.00 95.81 95 ILE A CA 1
ATOM 727 C C . ILE A 1 95 ? -13.114 -2.447 14.764 1.00 95.81 95 ILE A C 1
ATOM 729 O O . ILE A 1 95 ? -14.098 -1.727 14.955 1.00 95.81 95 ILE A O 1
ATOM 733 N N . SER A 1 96 ? -12.677 -3.347 15.639 1.00 96.50 96 SER A N 1
ATOM 734 C CA . SER A 1 96 ? -13.193 -3.471 16.996 1.00 96.50 96 SER A CA 1
ATOM 735 C C . SER A 1 96 ? -12.181 -2.929 18.004 1.00 96.50 96 SER A C 1
ATOM 737 O O . SER A 1 96 ? -10.972 -3.131 17.891 1.00 96.50 96 SER A O 1
ATOM 739 N N . VAL A 1 97 ? -12.697 -2.225 19.006 1.00 96.31 97 VAL A N 1
ATOM 740 C CA . VAL A 1 97 ? -11.959 -1.736 20.170 1.00 96.31 97 VAL A CA 1
ATOM 741 C C . VAL A 1 97 ? -12.670 -2.280 21.403 1.00 96.31 97 VAL A C 1
ATOM 743 O O . VAL A 1 97 ? -13.860 -2.025 21.594 1.00 96.31 97 VAL A O 1
ATOM 746 N N . ASP A 1 98 ? -11.962 -3.071 22.209 1.00 93.94 98 ASP A N 1
ATOM 747 C CA . ASP A 1 98 ? -12.510 -3.771 23.383 1.00 93.94 98 ASP A CA 1
ATOM 748 C C . ASP A 1 98 ? -13.771 -4.601 23.046 1.00 93.94 98 ASP A C 1
ATOM 750 O O . ASP A 1 98 ? -14.811 -4.532 23.704 1.00 93.94 98 ASP A O 1
ATOM 754 N N . GLY A 1 99 ? -13.707 -5.331 21.925 1.00 93.62 99 GLY A N 1
ATOM 755 C CA . GLY A 1 99 ? -14.789 -6.191 21.434 1.00 93.62 99 GLY A CA 1
ATOM 756 C C . GLY A 1 99 ? -15.988 -5.461 20.812 1.00 93.62 99 GLY A C 1
ATOM 757 O O . GLY A 1 99 ? -16.967 -6.110 20.445 1.00 93.62 99 GLY A O 1
ATOM 758 N N . LYS A 1 100 ? -15.943 -4.129 20.668 1.00 96.00 100 LYS A N 1
ATOM 759 C CA . LYS A 1 100 ? -17.025 -3.330 20.066 1.00 96.00 100 LYS A CA 1
ATOM 760 C C . LYS A 1 100 ? -16.565 -2.632 18.798 1.00 96.00 100 LYS A C 1
ATOM 762 O O . LYS A 1 100 ? -15.490 -2.043 18.777 1.00 96.00 100 LYS A O 1
ATOM 767 N N . LEU A 1 101 ? -17.398 -2.663 17.761 1.00 95.81 101 LEU A N 1
ATOM 768 C CA . LEU A 1 101 ? -17.141 -1.931 16.523 1.00 95.81 101 LEU A CA 1
ATOM 769 C C . LEU A 1 101 ? -17.145 -0.418 16.762 1.00 95.81 10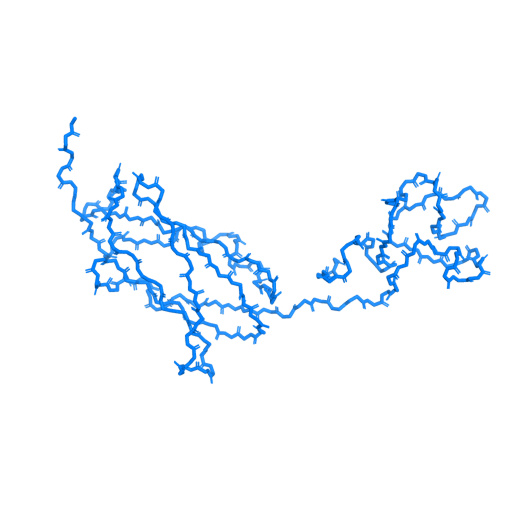1 LEU A C 1
ATOM 771 O O . LEU A 1 101 ? -17.944 0.087 17.554 1.00 95.81 101 LEU A O 1
ATOM 775 N N . ILE A 1 102 ? -16.259 0.285 16.061 1.00 94.56 102 ILE A N 1
ATOM 776 C CA . ILE A 1 102 ? -16.257 1.752 16.010 1.00 94.56 102 ILE A CA 1
ATOM 777 C C . ILE A 1 102 ? -17.293 2.252 14.988 1.00 94.56 102 ILE A C 1
ATOM 779 O O . ILE A 1 102 ? -17.607 1.539 14.034 1.00 94.56 102 ILE A O 1
ATOM 783 N N . GLU A 1 103 ? -17.821 3.464 15.177 1.00 88.88 103 GLU A N 1
ATOM 784 C CA . GLU A 1 103 ? -18.989 3.990 14.432 1.00 88.88 103 GLU A CA 1
ATOM 785 C C . GLU A 1 103 ? -18.760 4.118 12.916 1.00 88.88 103 GLU A C 1
ATOM 787 O O . GLU A 1 103 ? -19.663 3.865 12.125 1.00 88.88 103 GLU A O 1
ATOM 792 N N . ASP A 1 104 ? -17.537 4.436 12.491 1.00 86.19 104 ASP A N 1
ATOM 793 C CA . ASP A 1 104 ? -17.194 4.639 11.076 1.00 86.19 104 ASP A CA 1
ATOM 794 C C . ASP A 1 104 ? -17.106 3.333 10.254 1.00 86.19 104 ASP A C 1
ATOM 796 O O . ASP A 1 104 ? -16.798 3.356 9.057 1.00 86.19 104 ASP A O 1
ATOM 800 N N . CYS A 1 105 ? -17.323 2.170 10.876 1.00 89.19 105 CYS A N 1
ATOM 801 C CA . CYS A 1 105 ? -17.240 0.892 10.179 1.00 89.19 105 CYS A CA 1
ATOM 802 C C . CYS A 1 105 ? -18.463 0.631 9.274 1.00 89.19 105 CYS A C 1
ATOM 804 O O . CYS A 1 105 ? -19.597 0.915 9.657 1.00 89.19 105 CYS A O 1
ATOM 806 N N . PRO A 1 106 ? -18.273 -0.032 8.115 1.00 91.69 106 PRO A N 1
ATOM 807 C CA . PRO A 1 106 ? -16.997 -0.492 7.566 1.00 91.69 106 PRO A CA 1
ATOM 808 C C . PRO A 1 106 ? -16.245 0.610 6.803 1.00 91.69 106 PRO A C 1
ATOM 810 O O . PRO A 1 106 ? -16.817 1.307 5.961 1.00 91.69 106 PRO A O 1
ATOM 813 N N . TYR A 1 107 ? -14.923 0.661 6.971 1.00 89.75 107 TYR A N 1
ATOM 814 C CA . TYR A 1 107 ? -14.059 1.471 6.116 1.00 89.75 107 TYR A CA 1
ATOM 815 C C . TYR A 1 107 ? -13.902 0.802 4.749 1.00 89.75 107 TYR A C 1
ATOM 817 O O . TYR A 1 107 ? -13.465 -0.347 4.632 1.00 89.75 107 TYR A O 1
ATOM 825 N N . VAL A 1 108 ? -14.269 1.526 3.693 1.00 90.06 108 VAL A N 1
ATOM 826 C CA . VAL A 1 108 ? -14.233 1.020 2.316 1.00 90.06 108 VAL A CA 1
ATOM 827 C C . VAL A 1 108 ? -12.902 1.372 1.667 1.00 90.06 108 VAL A C 1
ATOM 829 O O . VAL A 1 108 ? -12.614 2.540 1.416 1.00 90.06 108 VAL A O 1
ATOM 832 N N . LEU A 1 109 ? -12.115 0.352 1.334 1.00 89.69 109 LEU A N 1
ATOM 833 C CA . LEU A 1 109 ? -10.788 0.502 0.741 1.00 89.69 109 LEU A CA 1
ATOM 834 C C . LEU A 1 109 ? -10.829 0.085 -0.732 1.00 89.69 109 LEU A C 1
ATOM 836 O O . LEU A 1 109 ? -11.261 -1.019 -1.065 1.00 89.69 109 LEU A O 1
ATOM 840 N N . ARG A 1 110 ? -10.389 0.963 -1.639 1.00 91.06 110 ARG A N 1
ATOM 841 C CA . ARG A 1 110 ? -10.332 0.680 -3.083 1.00 91.06 110 ARG A CA 1
ATOM 842 C C . ARG A 1 110 ? -8.898 0.377 -3.498 1.00 91.06 110 ARG A C 1
ATOM 844 O O . ARG A 1 110 ? -8.059 1.274 -3.509 1.00 91.06 110 ARG A O 1
ATOM 851 N N . ILE A 1 111 ? -8.636 -0.883 -3.841 1.00 91.38 111 ILE A N 1
ATOM 852 C CA . ILE A 1 111 ? -7.331 -1.362 -4.292 1.00 91.38 111 ILE A CA 1
ATOM 853 C C . ILE A 1 111 ? -7.292 -1.385 -5.819 1.00 91.38 111 ILE A C 1
ATOM 855 O O . ILE A 1 111 ? -8.135 -1.998 -6.475 1.00 91.38 111 ILE A O 1
ATOM 859 N N . HIS A 1 112 ? -6.276 -0.754 -6.389 1.00 90.62 112 HIS A N 1
ATOM 860 C CA . HIS A 1 112 ? -6.039 -0.651 -7.819 1.00 90.62 112 HIS A CA 1
ATOM 861 C C . HIS A 1 112 ? -4.807 -1.454 -8.237 1.00 90.62 112 HIS A C 1
ATOM 863 O O . HIS A 1 112 ? -3.856 -1.634 -7.477 1.00 90.62 112 HIS A O 1
ATOM 869 N N . ASN A 1 113 ? -4.788 -1.877 -9.498 1.00 90.81 113 ASN A N 1
ATOM 870 C CA . ASN A 1 113 ? -3.593 -2.457 -10.098 1.00 90.81 113 ASN A CA 1
ATOM 871 C C . ASN A 1 113 ? -2.458 -1.425 -10.200 1.00 90.81 113 ASN A C 1
ATOM 873 O O . ASN A 1 113 ? -2.692 -0.210 -10.302 1.00 90.81 113 ASN A O 1
ATOM 877 N N . LEU A 1 114 ? -1.226 -1.934 -10.211 1.00 88.75 114 LEU A N 1
ATOM 878 C CA . LEU A 1 114 ? -0.061 -1.174 -10.652 1.00 88.75 114 LEU A CA 1
ATOM 879 C C . LEU A 1 114 ? -0.232 -0.846 -12.141 1.00 88.75 114 LEU A C 1
ATOM 881 O O . LEU A 1 114 ? -0.688 -1.684 -12.924 1.00 88.75 114 LEU A O 1
ATOM 885 N N . ARG A 1 115 ? 0.107 0.377 -12.542 1.00 89.81 115 ARG A N 1
ATOM 886 C CA . ARG A 1 115 ? 0.193 0.753 -13.950 1.00 89.81 115 ARG A CA 1
ATOM 887 C C . ARG A 1 115 ? 1.355 -0.023 -14.563 1.00 89.81 115 ARG A C 1
ATOM 889 O O . ARG A 1 115 ? 2.471 0.037 -14.039 1.00 89.81 115 ARG A O 1
ATOM 896 N N . PRO A 1 116 ? 1.111 -0.749 -15.662 1.00 91.44 116 PRO A N 1
ATOM 897 C CA . PRO A 1 116 ? 2.160 -1.505 -16.315 1.00 91.44 116 PRO A CA 1
ATOM 898 C C . PRO A 1 116 ? 3.181 -0.553 -16.936 1.00 91.44 116 PRO A C 1
ATOM 900 O O . PRO A 1 116 ? 2.826 0.486 -17.501 1.00 91.44 116 PRO A O 1
ATOM 903 N N . HIS A 1 117 ? 4.451 -0.942 -16.881 1.00 93.44 117 HIS A N 1
ATOM 904 C CA . HIS A 1 117 ? 5.500 -0.274 -17.641 1.00 93.44 117 HIS A CA 1
ATOM 905 C C . HIS A 1 117 ? 5.326 -0.572 -19.130 1.00 93.44 117 HIS A C 1
ATOM 907 O O . HIS A 1 117 ? 5.127 -1.718 -19.527 1.00 93.44 117 HIS A O 1
ATOM 913 N N . ARG A 1 118 ? 5.402 0.469 -19.966 1.00 93.50 118 ARG A N 1
ATOM 914 C CA . ARG A 1 118 ? 5.391 0.334 -21.438 1.00 93.50 118 ARG A CA 1
ATOM 915 C C . ARG A 1 118 ? 6.794 0.222 -22.037 1.00 93.50 118 ARG A C 1
ATOM 917 O O . ARG A 1 118 ? 6.934 -0.023 -23.231 1.00 93.50 118 ARG A O 1
ATOM 924 N N . GLY A 1 119 ? 7.812 0.490 -21.224 1.00 92.31 119 GLY A N 1
ATOM 925 C CA . GLY A 1 119 ? 9.215 0.451 -21.610 1.00 92.31 119 GLY A CA 1
ATOM 926 C C . GLY A 1 119 ? 9.827 -0.935 -21.453 1.00 92.31 119 GLY A C 1
ATOM 927 O O . GLY A 1 119 ? 9.133 -1.924 -21.249 1.00 92.31 119 GLY A O 1
ATOM 928 N N . VAL A 1 120 ? 11.152 -0.989 -21.510 1.00 93.88 120 VAL A N 1
ATOM 929 C CA . VAL A 1 120 ? 11.950 -2.186 -21.220 1.00 93.88 120 VAL A CA 1
ATOM 930 C C . VAL A 1 120 ? 12.718 -1.940 -19.926 1.00 93.88 120 VAL A C 1
ATOM 932 O O . VAL A 1 120 ? 13.189 -0.824 -19.707 1.00 93.88 120 VAL A O 1
ATOM 935 N N . TYR A 1 121 ? 12.854 -2.956 -19.072 1.00 95.88 121 TYR A N 1
ATOM 936 C CA . TYR A 1 121 ? 13.702 -2.883 -17.883 1.00 95.88 121 TYR A CA 1
ATOM 937 C C . TYR A 1 121 ? 15.140 -3.257 -18.247 1.00 95.88 121 TYR A C 1
ATOM 939 O O . TYR A 1 121 ? 15.455 -4.415 -18.542 1.00 95.88 121 TYR A O 1
ATOM 947 N N . HIS A 1 122 ? 16.031 -2.272 -18.272 1.00 94.81 122 HIS A N 1
ATOM 948 C CA . HIS A 1 122 ? 17.329 -2.399 -18.924 1.00 94.81 122 HIS A CA 1
ATOM 949 C C . HIS A 1 122 ? 18.442 -1.627 -18.220 1.00 94.81 122 HIS A C 1
ATOM 951 O O . HIS A 1 122 ? 18.188 -0.777 -17.376 1.00 94.81 122 HIS A O 1
ATOM 957 N N . CYS A 1 123 ? 19.694 -1.947 -18.550 1.00 94.56 123 CYS A N 1
ATOM 958 C CA . CYS A 1 123 ? 20.864 -1.299 -17.967 1.00 94.56 123 CYS A CA 1
ATOM 959 C C . CYS A 1 123 ? 21.140 0.080 -18.599 1.00 94.56 123 CYS A C 1
ATOM 961 O O . CYS A 1 123 ? 21.412 1.035 -17.875 1.00 94.56 123 CYS A O 1
ATOM 963 N N . CYS A 1 124 ? 21.038 0.212 -19.926 1.00 93.31 124 CYS A N 1
ATOM 964 C CA . CYS A 1 124 ? 21.100 1.483 -20.649 1.00 93.31 124 CYS A CA 1
ATOM 965 C C . CYS A 1 124 ? 20.470 1.370 -22.048 1.00 93.31 124 CYS A C 1
ATOM 967 O O . CYS A 1 124 ? 20.330 0.275 -22.603 1.00 93.31 124 CYS A O 1
ATOM 969 N N . SER A 1 125 ? 20.061 2.499 -22.632 1.00 93.06 125 SER A N 1
ATOM 970 C CA . SER A 1 125 ? 19.390 2.527 -23.942 1.00 93.06 125 SER A CA 1
ATOM 971 C C . SER A 1 125 ? 20.338 2.102 -25.042 1.00 93.06 125 SER A C 1
ATOM 973 O O . SER A 1 125 ? 19.912 1.434 -25.977 1.00 93.06 125 SER A O 1
ATOM 975 N N . PHE A 1 126 ? 21.618 2.458 -24.917 1.00 90.75 126 PHE A N 1
ATOM 976 C CA . PHE A 1 126 ? 22.650 2.094 -25.879 1.00 90.75 126 PHE A CA 1
ATOM 977 C C . PHE A 1 126 ? 22.735 0.576 -26.079 1.00 90.75 126 PHE A C 1
ATOM 979 O O . PHE A 1 126 ? 22.526 0.103 -27.191 1.00 90.75 126 PHE A O 1
ATOM 986 N N . CYS A 1 127 ? 22.937 -0.207 -25.016 1.00 89.69 127 CYS A N 1
ATOM 987 C CA . CYS A 1 127 ? 23.033 -1.665 -25.129 1.00 89.69 127 CYS A CA 1
ATOM 988 C C . CYS A 1 127 ? 21.719 -2.301 -25.608 1.00 89.69 127 CYS A C 1
ATOM 990 O O . CYS A 1 127 ? 21.735 -3.160 -26.484 1.00 89.69 127 CYS A O 1
ATOM 992 N N . SER A 1 128 ? 20.573 -1.857 -25.081 1.00 92.25 128 SER A N 1
ATOM 993 C CA . SER A 1 128 ? 19.267 -2.453 -25.411 1.00 92.25 128 SER A CA 1
ATOM 994 C C . SER A 1 128 ? 18.766 -2.138 -26.815 1.00 92.25 128 SER A C 1
ATOM 996 O O . SER A 1 128 ? 17.916 -2.857 -27.329 1.00 92.25 128 SER A O 1
ATOM 998 N N . SER A 1 129 ? 19.274 -1.072 -27.431 1.00 92.38 129 SER A N 1
ATOM 999 C CA . SER A 1 129 ? 18.921 -0.664 -28.795 1.00 92.38 129 SER A CA 1
ATOM 1000 C C . SER A 1 129 ? 20.031 -0.935 -29.811 1.00 92.38 129 SER A C 1
ATOM 1002 O O . SER A 1 129 ? 19.997 -0.380 -30.909 1.00 92.38 129 SER A O 1
ATOM 1004 N N . ASN A 1 130 ? 21.027 -1.752 -29.446 1.00 91.69 130 ASN A N 1
ATOM 1005 C CA . ASN A 1 130 ? 22.183 -2.065 -30.284 1.00 91.69 130 ASN A CA 1
ATOM 1006 C C . ASN A 1 130 ? 22.925 -0.807 -30.798 1.00 91.69 130 ASN A C 1
ATOM 1008 O O . ASN A 1 130 ? 23.285 -0.705 -31.968 1.00 91.69 130 ASN A O 1
ATOM 1012 N N . GLY A 1 131 ? 23.107 0.187 -29.922 1.00 87.75 131 GLY A N 1
ATOM 1013 C CA . GLY A 1 131 ? 23.823 1.435 -30.202 1.00 87.75 131 GLY A CA 1
ATOM 1014 C C . GLY A 1 131 ? 23.010 2.518 -30.923 1.00 87.75 131 GLY A C 1
ATOM 1015 O O . GLY A 1 131 ? 23.594 3.459 -31.468 1.00 87.75 131 GLY A O 1
ATOM 1016 N N . SER A 1 132 ? 21.676 2.417 -30.955 1.00 89.25 132 SER A N 1
ATOM 1017 C CA . SER A 1 132 ? 20.830 3.400 -31.641 1.00 89.25 132 SER A CA 1
ATOM 1018 C C . SER A 1 132 ? 20.859 4.776 -30.970 1.00 89.25 132 SER A C 1
ATOM 1020 O O . SER A 1 132 ? 20.332 4.970 -29.873 1.00 89.25 132 SER A O 1
ATOM 1022 N N . LYS A 1 133 ? 21.367 5.779 -31.698 1.00 88.25 133 LYS A N 1
ATOM 1023 C CA . LYS A 1 133 ? 21.417 7.189 -31.259 1.00 88.25 133 LYS A CA 1
ATOM 1024 C C . LYS A 1 133 ? 20.048 7.830 -31.019 1.00 88.25 133 LYS A C 1
ATOM 1026 O O . LYS A 1 133 ? 19.974 8.890 -30.396 1.00 88.25 133 LYS A O 1
ATOM 1031 N N . TYR A 1 134 ? 18.984 7.198 -31.510 1.00 89.31 134 TYR A N 1
ATOM 1032 C CA . TYR A 1 134 ? 17.611 7.696 -31.436 1.00 89.31 134 TYR A CA 1
ATOM 1033 C C . TYR A 1 134 ? 16.762 6.996 -30.374 1.00 89.31 134 TYR A C 1
ATOM 1035 O O . TYR A 1 134 ? 15.643 7.438 -30.128 1.00 89.31 134 TYR A O 1
ATOM 1043 N N . ALA A 1 135 ? 17.261 5.926 -29.748 1.00 90.56 135 ALA A N 1
ATOM 1044 C CA . ALA A 1 135 ? 16.558 5.301 -28.635 1.00 90.56 135 ALA A CA 1
ATOM 1045 C C . ALA A 1 135 ? 16.467 6.289 -27.469 1.00 90.56 135 ALA A C 1
ATOM 1047 O O . ALA A 1 135 ? 17.461 6.925 -27.141 1.00 90.56 135 ALA A O 1
ATOM 1048 N N . THR A 1 136 ? 15.300 6.414 -26.845 1.00 90.88 136 THR A N 1
ATOM 1049 C CA . THR A 1 136 ? 15.060 7.334 -25.725 1.00 90.88 136 THR A CA 1
ATOM 1050 C C . THR A 1 136 ? 14.810 6.564 -24.437 1.00 90.88 136 THR A C 1
ATOM 1052 O O . THR A 1 136 ? 14.154 5.522 -24.456 1.00 90.88 136 THR A O 1
ATOM 1055 N N . CYS A 1 137 ? 15.267 7.108 -23.311 1.00 92.38 137 CYS A N 1
ATOM 1056 C CA . CYS A 1 137 ? 14.916 6.614 -21.983 1.00 92.38 137 CYS A CA 1
ATOM 1057 C C . CYS A 1 137 ? 14.570 7.781 -21.061 1.00 92.38 137 CYS A C 1
ATOM 1059 O O . CYS A 1 137 ? 15.246 8.809 -21.062 1.00 92.38 137 CYS A O 1
ATOM 1061 N N . ALA A 1 138 ? 13.525 7.597 -20.260 1.00 93.06 138 ALA A N 1
ATOM 1062 C CA . ALA A 1 138 ? 13.018 8.586 -19.321 1.00 93.06 138 ALA A CA 1
ATOM 1063 C C . ALA A 1 138 ? 13.860 8.733 -18.040 1.00 93.06 138 ALA A C 1
ATOM 1065 O O . ALA A 1 138 ? 13.479 9.489 -17.155 1.00 93.06 138 ALA A O 1
ATOM 1066 N N . CYS A 1 139 ? 15.001 8.044 -17.915 1.00 91.50 139 CYS A N 1
ATOM 1067 C CA . CYS A 1 139 ? 15.880 8.197 -16.751 1.00 91.50 139 CYS A CA 1
ATOM 1068 C C . CYS A 1 139 ? 16.594 9.555 -16.696 1.00 91.50 139 CYS A C 1
ATOM 1070 O O . CYS A 1 139 ? 17.174 9.882 -15.670 1.00 91.50 139 CYS A O 1
ATOM 1072 N N . GLY A 1 140 ? 16.558 10.338 -17.781 1.00 87.69 140 GLY A N 1
ATOM 1073 C CA . GLY A 1 140 ? 17.124 11.688 -17.815 1.00 87.69 140 GLY A CA 1
ATOM 1074 C C . GLY A 1 140 ? 18.635 11.740 -18.040 1.00 87.69 140 GLY A C 1
ATOM 1075 O O . GLY A 1 140 ? 19.238 12.784 -17.815 1.00 87.69 140 GLY A O 1
ATOM 1076 N N . SER A 1 141 ? 19.264 10.647 -18.488 1.00 89.31 141 SER A N 1
ATOM 1077 C CA . SER A 1 141 ? 20.700 10.662 -18.775 1.00 89.31 141 SER A CA 1
ATOM 1078 C C . SER A 1 141 ? 21.049 11.567 -19.952 1.00 89.31 141 SER A C 1
ATOM 1080 O O . SER A 1 141 ? 20.400 11.500 -20.997 1.00 89.31 141 SER A O 1
ATOM 1082 N N . VAL A 1 142 ? 22.131 12.335 -19.816 1.00 86.75 142 VAL A N 1
ATOM 1083 C CA . VAL A 1 142 ? 22.630 13.234 -20.862 1.00 86.75 142 VAL A CA 1
ATOM 1084 C C . VAL A 1 142 ? 23.922 12.681 -21.454 1.00 86.75 142 VAL A C 1
ATOM 1086 O O . VAL A 1 142 ? 24.975 12.654 -20.820 1.00 86.75 142 VAL A O 1
ATOM 1089 N N . MET A 1 143 ? 23.838 12.236 -22.704 1.00 87.62 143 MET A N 1
ATOM 1090 C CA . MET A 1 143 ? 24.969 11.706 -23.458 1.00 87.62 143 MET A CA 1
ATOM 1091 C C . MET A 1 143 ? 25.541 12.787 -24.397 1.00 87.62 143 MET A C 1
ATOM 1093 O O . MET A 1 143 ? 24.776 13.442 -25.112 1.00 87.62 143 MET A O 1
ATOM 1097 N N . PRO A 1 144 ? 26.873 12.966 -24.470 1.00 86.62 144 PRO A N 1
ATOM 1098 C CA . PRO A 1 144 ? 27.490 13.895 -25.413 1.00 86.62 144 PRO A CA 1
ATOM 1099 C C . PRO A 1 144 ? 27.276 13.449 -26.871 1.00 86.62 144 PRO A C 1
ATOM 1101 O O . PRO A 1 144 ? 27.066 12.273 -27.165 1.00 86.62 144 PRO A O 1
ATOM 1104 N N . GLY A 1 145 ? 27.349 14.396 -27.814 1.00 85.56 145 GLY A N 1
ATOM 1105 C CA . GLY A 1 145 ? 27.289 14.094 -29.252 1.00 85.56 145 GLY A CA 1
ATOM 1106 C C . GLY A 1 145 ? 25.883 13.882 -29.832 1.00 85.56 145 GLY A C 1
ATOM 1107 O O . GLY A 1 145 ? 25.742 13.199 -30.846 1.00 85.56 145 GLY A O 1
ATOM 1108 N N . GLY A 1 146 ? 24.844 14.454 -29.210 1.00 83.25 146 GLY A N 1
ATOM 1109 C CA . GLY A 1 146 ? 23.471 14.457 -29.745 1.00 83.25 146 GLY A CA 1
ATOM 1110 C C . GLY A 1 146 ? 22.717 13.130 -29.598 1.00 83.25 146 GLY A C 1
ATOM 1111 O O . GLY A 1 146 ? 21.731 12.897 -30.297 1.00 83.25 146 GLY A O 1
ATOM 1112 N N . TYR A 1 147 ? 23.187 12.250 -28.715 1.00 87.44 147 TYR A N 1
ATOM 1113 C CA . TYR A 1 147 ? 22.584 10.949 -28.442 1.00 87.44 147 TYR A CA 1
ATOM 1114 C C . TYR A 1 147 ? 21.352 11.115 -27.534 1.00 87.44 147 TYR A C 1
ATOM 1116 O O . TYR A 1 147 ? 21.438 11.757 -26.490 1.00 87.44 147 TYR A O 1
ATOM 1124 N N . ARG A 1 148 ? 20.196 10.560 -27.928 1.00 86.31 148 ARG A N 1
ATOM 1125 C CA . ARG A 1 148 ? 18.909 10.771 -27.221 1.00 86.31 148 ARG A CA 1
ATOM 1126 C C . ARG A 1 148 ? 18.599 9.750 -26.122 1.00 86.31 148 ARG A C 1
ATOM 1128 O O . ARG A 1 148 ? 17.597 9.883 -25.424 1.00 86.31 148 ARG A O 1
ATOM 1135 N N . GLY A 1 149 ? 19.423 8.717 -26.003 1.00 88.56 149 GLY A N 1
ATOM 1136 C CA . GLY A 1 149 ? 19.245 7.638 -25.035 1.00 88.56 149 GLY A CA 1
ATOM 1137 C C . GLY A 1 149 ? 20.197 7.736 -23.862 1.00 88.56 149 GLY A C 1
ATOM 1138 O O . GLY A 1 149 ? 21.076 8.588 -23.823 1.00 88.56 149 GLY A O 1
ATOM 1139 N N . CYS A 1 150 ? 20.057 6.802 -22.928 1.00 92.94 150 CYS A N 1
ATOM 1140 C CA . CYS A 1 150 ? 20.986 6.674 -21.815 1.00 92.94 150 CYS A CA 1
ATOM 1141 C C . CYS A 1 150 ? 22.132 5.697 -22.110 1.00 92.94 150 CYS A C 1
ATOM 1143 O O . CYS A 1 150 ? 21.953 4.681 -22.792 1.00 92.94 150 CYS A O 1
ATOM 1145 N N . GLY A 1 151 ? 23.297 6.002 -21.545 1.00 91.25 151 GLY A N 1
ATOM 1146 C CA . GLY A 1 151 ? 24.490 5.163 -21.490 1.00 91.25 151 GLY A CA 1
ATOM 1147 C C . GLY A 1 151 ? 25.032 5.126 -20.061 1.00 91.25 151 GLY A C 1
ATOM 1148 O O . GLY A 1 151 ? 24.682 5.966 -19.233 1.00 91.25 151 GLY A O 1
ATOM 1149 N N . HIS A 1 152 ? 25.856 4.129 -19.758 1.00 90.12 152 HIS A N 1
ATOM 1150 C CA . HIS A 1 152 ? 26.491 4.004 -18.446 1.00 90.12 152 HIS A CA 1
ATOM 1151 C C . HIS A 1 152 ? 27.487 5.137 -18.188 1.00 90.12 152 HIS A C 1
ATOM 1153 O O . HIS A 1 152 ? 28.196 5.543 -19.101 1.00 90.12 152 HIS A O 1
ATOM 1159 N N . GLY A 1 153 ? 27.582 5.602 -16.939 1.00 87.62 153 GLY A N 1
ATOM 1160 C CA . GLY A 1 153 ? 28.613 6.565 -16.526 1.00 87.62 153 GLY A CA 1
ATOM 1161 C C . GLY A 1 153 ? 28.373 8.007 -16.977 1.00 87.62 153 GLY A C 1
ATOM 1162 O O . GLY A 1 153 ? 29.274 8.832 -16.866 1.00 87.62 153 GLY A O 1
ATOM 1163 N N . HIS A 1 154 ? 27.173 8.316 -17.468 1.00 89.69 154 HIS A N 1
ATOM 1164 C CA . HIS A 1 154 ? 26.775 9.672 -17.829 1.00 89.69 154 HIS A CA 1
ATOM 1165 C C . HIS A 1 154 ? 25.857 10.290 -16.779 1.00 89.69 154 HIS A C 1
ATOM 1167 O O . HIS A 1 154 ? 25.130 9.587 -16.073 1.00 89.69 154 HIS A O 1
ATOM 1173 N N . GLU A 1 155 ? 25.896 11.618 -16.689 1.00 90.69 155 GLU A N 1
ATOM 1174 C CA . GLU A 1 155 ? 25.069 12.387 -15.764 1.00 90.69 155 GLU A CA 1
ATOM 1175 C C . GLU A 1 155 ? 23.585 12.058 -15.970 1.00 90.69 155 GLU A C 1
ATOM 1177 O O . GLU A 1 155 ? 23.120 11.957 -17.105 1.00 90.69 155 GLU A O 1
ATOM 1182 N N . GLY A 1 156 ? 22.859 11.829 -14.873 1.00 88.88 156 GLY A N 1
ATOM 1183 C CA . GLY A 1 156 ? 21.452 11.416 -14.888 1.00 88.88 156 GLY A CA 1
ATOM 1184 C C . GLY A 1 156 ? 21.220 9.919 -15.132 1.00 88.88 156 GLY A C 1
ATOM 1185 O O . GLY A 1 156 ? 20.079 9.471 -15.149 1.00 88.88 156 GLY A O 1
ATOM 1186 N N . HIS A 1 157 ? 22.253 9.095 -15.345 1.00 93.69 157 HIS A N 1
ATOM 1187 C CA . HIS A 1 157 ? 22.089 7.632 -15.333 1.00 93.69 157 HIS A CA 1
ATOM 1188 C C . HIS A 1 157 ? 21.979 7.111 -13.890 1.00 93.69 157 HIS A C 1
ATOM 1190 O O . HIS A 1 157 ? 22.798 7.485 -13.054 1.00 93.69 157 HIS A O 1
ATOM 1196 N N . PRO A 1 158 ? 21.018 6.224 -13.571 1.00 92.75 158 PRO A N 1
ATOM 1197 C CA . PRO A 1 158 ? 20.784 5.772 -12.195 1.00 92.75 158 PRO A CA 1
ATOM 1198 C C . PRO A 1 158 ? 21.827 4.772 -11.663 1.00 92.75 158 PRO A C 1
ATOM 1200 O O . PRO A 1 158 ? 21.669 4.256 -10.561 1.00 92.75 158 PRO A O 1
ATOM 1203 N N . GLY A 1 159 ? 22.853 4.421 -12.443 1.00 93.44 159 GLY A N 1
ATOM 1204 C CA . GLY A 1 159 ? 23.906 3.471 -12.063 1.00 93.44 159 GLY A CA 1
ATOM 1205 C C . GLY A 1 159 ? 23.479 1.998 -12.055 1.00 93.44 159 GLY A C 1
ATOM 1206 O O . GLY A 1 159 ? 24.318 1.116 -11.909 1.00 93.44 159 GLY A O 1
ATOM 1207 N N . GLN A 1 160 ? 22.194 1.712 -12.267 1.00 94.69 160 GLN A N 1
ATOM 1208 C CA . GLN A 1 160 ? 21.619 0.366 -12.242 1.00 94.69 160 GLN A CA 1
ATOM 1209 C C . GLN A 1 160 ? 20.529 0.188 -13.307 1.00 94.69 160 GLN A C 1
ATOM 1211 O O . GLN A 1 160 ? 20.229 1.109 -14.078 1.00 94.69 160 GLN A O 1
ATOM 1216 N N . ARG A 1 161 ? 19.947 -1.017 -13.379 1.00 95.75 161 ARG A N 1
ATOM 1217 C CA . ARG A 1 161 ? 18.828 -1.284 -14.291 1.00 95.75 161 ARG A CA 1
ATOM 1218 C C . ARG A 1 161 ? 17.619 -0.424 -13.924 1.00 95.75 161 ARG A C 1
ATOM 1220 O O . ARG A 1 161 ? 17.347 -0.178 -12.752 1.00 95.75 161 ARG A O 1
ATOM 1227 N N . HIS A 1 162 ? 16.917 0.046 -14.941 1.00 95.50 162 HIS A N 1
ATOM 1228 C CA . HIS A 1 162 ? 15.762 0.921 -14.805 1.00 95.50 162 HIS A CA 1
ATOM 1229 C C . HIS A 1 162 ? 14.804 0.740 -15.980 1.00 95.50 162 HIS A C 1
ATOM 1231 O O . HIS A 1 162 ? 15.162 0.170 -17.009 1.00 95.50 162 HIS A O 1
ATOM 1237 N N . TRP A 1 163 ? 13.572 1.210 -15.826 1.00 96.25 163 TRP A N 1
ATOM 1238 C CA . TRP A 1 163 ? 12.559 1.194 -16.873 1.00 96.25 163 TRP A CA 1
ATOM 1239 C C . TRP A 1 163 ? 12.756 2.338 -17.862 1.00 96.25 163 TRP A C 1
ATOM 1241 O O . TRP A 1 163 ? 12.850 3.498 -17.463 1.00 96.25 163 TRP A O 1
ATOM 1251 N N . SER A 1 164 ? 12.730 2.035 -19.161 1.00 94.38 164 SER A N 1
ATOM 1252 C CA . SER A 1 164 ? 12.906 3.063 -20.194 1.00 94.38 164 SER A CA 1
ATOM 1253 C C . SER A 1 164 ? 11.760 4.076 -20.274 1.00 94.38 164 SER A C 1
ATOM 1255 O O . SER A 1 164 ? 11.970 5.200 -20.726 1.00 94.38 164 SER A O 1
ATOM 1257 N N . CYS A 1 165 ? 10.553 3.705 -19.834 1.00 94.38 165 CYS A N 1
ATOM 1258 C CA . CYS A 1 165 ? 9.361 4.549 -19.938 1.00 94.38 165 CYS A CA 1
ATOM 1259 C C . CYS A 1 165 ? 9.260 5.630 -18.861 1.00 94.38 165 CYS A C 1
ATOM 1261 O O . CYS A 1 165 ? 8.749 6.702 -19.157 1.00 94.38 165 CYS A O 1
ATOM 1263 N N . CYS A 1 166 ? 9.738 5.369 -17.643 1.00 93.44 166 CYS A N 1
ATOM 1264 C CA . CYS A 1 166 ? 9.606 6.310 -16.524 1.00 93.44 166 CYS A CA 1
ATOM 1265 C C . CYS A 1 166 ? 10.879 6.452 -15.671 1.00 93.44 166 CYS A C 1
ATOM 1267 O O . CYS A 1 166 ? 10.866 7.139 -14.657 1.00 93.44 166 CYS A O 1
ATOM 1269 N N . GLY A 1 167 ? 11.967 5.758 -16.019 1.00 93.25 167 GLY A N 1
ATOM 1270 C CA . GLY A 1 167 ? 13.231 5.809 -15.281 1.00 93.25 167 GLY A CA 1
ATOM 1271 C C . GLY A 1 167 ? 13.242 5.059 -13.943 1.00 93.25 167 GLY A C 1
ATOM 1272 O O . GLY A 1 167 ? 14.263 5.076 -13.260 1.00 93.25 167 GLY A O 1
ATOM 1273 N N . SER A 1 168 ? 12.152 4.383 -13.553 1.00 94.31 168 SER A N 1
ATOM 1274 C CA . SER A 1 168 ? 12.083 3.659 -12.275 1.00 94.31 168 SER A CA 1
ATOM 1275 C C . SER A 1 168 ? 13.126 2.547 -12.210 1.00 94.31 168 SER A C 1
ATOM 1277 O O . SER A 1 168 ? 13.193 1.692 -13.091 1.00 94.31 168 SER A O 1
ATOM 1279 N N . VAL A 1 169 ? 13.909 2.524 -11.134 1.00 94.75 169 VAL A N 1
ATOM 1280 C CA . VAL A 1 169 ? 14.913 1.481 -10.871 1.00 94.75 169 VAL A CA 1
ATOM 1281 C C . VAL A 1 169 ? 14.315 0.203 -10.278 1.00 94.75 169 VAL A C 1
ATOM 1283 O O . VAL A 1 169 ? 14.983 -0.824 -10.222 1.00 94.75 169 VAL A O 1
ATOM 1286 N N . GLN A 1 170 ? 13.054 0.244 -9.847 1.00 93.00 170 GLN A N 1
ATOM 1287 C CA . GLN A 1 170 ? 12.359 -0.897 -9.255 1.00 93.00 170 GLN A CA 1
ATOM 1288 C C . GLN A 1 170 ? 11.646 -1.699 -10.352 1.00 93.00 170 GLN A C 1
ATOM 1290 O O . GLN A 1 170 ? 10.693 -1.206 -10.959 1.00 93.00 170 GLN A O 1
ATOM 1295 N N . GLU A 1 171 ? 12.070 -2.944 -10.583 1.00 91.44 171 GLU A N 1
ATOM 1296 C CA . GLU A 1 171 ? 11.506 -3.814 -11.629 1.00 91.44 171 GLU A CA 1
ATOM 1297 C C . GLU A 1 171 ? 9.997 -4.047 -11.437 1.00 91.44 171 GLU A C 1
ATOM 1299 O O . GLU A 1 171 ? 9.211 -3.826 -12.356 1.00 91.44 171 GLU A O 1
ATOM 1304 N N . HIS A 1 172 ? 9.572 -4.371 -10.215 1.00 87.44 172 HIS A N 1
ATOM 1305 C CA . HIS A 1 172 ? 8.173 -4.628 -9.859 1.00 87.44 172 HIS A CA 1
ATOM 1306 C C . HIS A 1 172 ? 7.504 -3.398 -9.225 1.00 87.44 172 HIS A C 1
ATOM 1308 O O . HIS A 1 172 ? 7.042 -3.438 -8.085 1.00 87.44 172 HIS A O 1
ATOM 1314 N N . SER A 1 173 ? 7.494 -2.272 -9.943 1.00 87.62 173 SER A N 1
ATOM 1315 C CA . SER A 1 173 ? 6.902 -1.013 -9.470 1.00 87.62 173 SER A CA 1
ATOM 1316 C C . SER A 1 173 ? 5.742 -0.532 -10.335 1.00 87.62 173 SER A C 1
ATOM 1318 O O . SER A 1 173 ? 5.593 -0.943 -11.482 1.00 87.62 173 SER A O 1
ATOM 1320 N N . ASP A 1 174 ? 4.937 0.371 -9.775 1.00 89.25 174 ASP A N 1
ATOM 1321 C CA . ASP A 1 174 ? 3.970 1.163 -10.534 1.00 89.25 174 ASP A CA 1
ATOM 1322 C C . ASP A 1 174 ? 4.720 2.054 -11.536 1.00 89.25 174 ASP A C 1
ATOM 1324 O O . ASP A 1 174 ? 5.685 2.723 -11.153 1.00 89.25 174 ASP A O 1
ATOM 1328 N N . CYS A 1 175 ? 4.304 2.072 -12.803 1.00 90.19 175 CYS A N 1
ATOM 1329 C CA . CYS A 1 175 ? 4.839 3.035 -13.761 1.00 90.19 175 CYS A CA 1
ATOM 1330 C C . CYS A 1 175 ? 4.430 4.450 -13.335 1.00 90.19 175 CYS A C 1
ATOM 1332 O O . CYS A 1 175 ? 3.249 4.702 -13.075 1.00 90.19 175 CYS A O 1
ATOM 1334 N N . ALA A 1 176 ? 5.402 5.357 -13.236 1.00 82.44 176 ALA A N 1
ATOM 1335 C CA . ALA A 1 176 ? 5.159 6.773 -12.962 1.00 82.44 176 ALA A CA 1
ATOM 1336 C C . ALA A 1 176 ? 4.640 7.492 -14.211 1.00 82.44 176 ALA A C 1
ATOM 1338 O O . ALA A 1 176 ? 5.084 7.117 -15.322 1.00 82.44 176 ALA A O 1
#

pLDDT: mean 88.69, std 11.26, range [40.66, 96.81]

Radius of gyration: 23.3 Å; Cα contacts (8 Å, |Δi|>4): 413; chains: 1; bounding box: 48×30×69 Å

Sequence (176 aa):
VVTTQKVDPRNCSLDNCSGSALAQGLKVHRRVEMTLVTKDYEGKPMTHGGILVEGDLRYRDEENRPVTVAVTDSRDGTYQLSFMPERAGVMALMISVDGKLIEDCPYVLRIHNLRPHRGVYHCCSFCSSNGSKYATCACGSVMPGGYRGCGHGHEGHPGQRHWSCCGSVQEHSDCA

Mean predicted aligned error: 7.5 Å

InterPro domains:
  IPR001298 Filamin/ABP280 repeat [SM00557] (8-114)
  IPR013783 Immunoglobulin-like fold [G3DSA:2.60.40.10] (5-112)
  IPR014756 Immunoglobulin E-set [SSF81296] (24-127)
  IPR017868 Filamin/ABP280 repeat-like [PF00630] (8-107)
  IPR017868 Filamin/ABP280 repeat-like [PS50194] (7-111)